Protein AF-0000000080643816 (afdb_homodimer)

Sequence (336 aa):
MENITNTLVTTAIFDEKRTHRYLLTKTWDSEKQTLTIITMYPHYDGILNIDLTTQLIMNKVSEMDAFGSIYFVNLYSNITTPINLKHLEENAYDNHTNIQIMKAVKESDEVILAWGAYAKKPVVEARVNEVLEMLKPHKKKIKKLINPATNEIMHPLNPKARQKWILNMENITNTLVTTAIFDEKRTHRYLLTKTWDSEKQTLTIITMYPHYDGILNIDLTTQLIMNKVSEMDAFGSIYFVNLYSNITTPINLKHLEENAYDNHTNIQIMKAVKESDEVILAWGAYAKKPVVEARVNEVLEMLKPHKKKIKKLINPATNEIMHPLNPKARQKWILN

Secondary structure (DSSP, 8-state):
-EEEEEEEEEEEEE-TTS-BEEEEEEES-TTSEEEEEEES---S-SSS---HHHHHHHHHHHHHSSEEEEEEEES--BTTTTT-GGGGTSS---HHHHHHHHHHHHT-SEEEE---GGGGSHHHHHHHHHHHHHHGGGGGGEEEBB-TTT--B--TTSHHHHH---B-/-EEEEEEEEEEEEE-TTS-BEEEEEEES-TTSEEEEEEES---S-SSS---HHHHHHHHHHHHHSSEEEEEEEES--BTTTTT-GGGGTSS---HHHHHHHHHHHHT-SEEEE---GGGGSHHHHHHHHHHHHHHGGGGGGEEEBB-TTT--B--TTSHHHHH---B-

Organism: Staphylococcus saprophyticus subsp. saprophyticus (strain ATCC 15305 / DSM 20229 / NCIMB 8711 / NCTC 7292 / S-41) (NCBI:txid342451)

Radius of gyration: 21.34 Å; Cα contacts (8 Å, |Δi|>4): 724; chains: 2; bounding box: 42×62×46 Å

pLDDT: mean 96.71, std 3.23, range [83.56, 99.0]

InterPro domains:
  IPR012441 Protein of unknown function DUF1643 [PF07799] (21-157)
  IPR016992 Uncharacterised conserved protein UCP032209 [PIRSF032209] (1-167)

Nearest PDB structures (foldseek):
  4wy8-assembly2_C  TM=3.366E-01  e=2.451E-03  Rhizomucor miehei CAU432
  3rli-assembly1_A  TM=5.050E-01  e=5.494E-01  Bacillus sp. H-257
  4ke7-assembly2_B  TM=4.977E-01  e=6.249E-01  Bacillus sp. H-257
  3rm3-assembly1_A  TM=5.026E-01  e=1.540E+00  Bacillus sp. H-257
  4ke6-assembly1_A  TM=4.740E-01  e=1.116E+00  Bacillus sp. H-257

Solvent-accessible surface area (backbone atoms only — not comparable to full-atom values): 17357 Å² total; per-residue (Å²): 112,37,80,50,74,50,52,39,40,25,38,29,35,22,38,82,82,65,48,31,50,32,36,39,34,42,35,63,34,89,88,42,41,33,34,20,37,36,31,50,56,44,54,66,84,52,69,76,37,60,48,70,54,57,50,51,49,47,32,55,49,54,70,65,65,58,41,17,32,39,36,43,30,42,78,23,18,24,34,59,30,83,82,39,68,67,27,67,79,47,79,21,57,54,73,64,33,57,52,39,41,49,52,42,53,71,71,27,70,34,34,35,43,28,48,19,68,69,48,71,37,77,88,35,35,64,59,50,51,52,51,53,60,69,43,53,91,49,51,89,40,52,30,30,32,38,33,88,90,75,70,39,46,30,29,64,77,37,72,62,43,69,73,51,83,43,74,85,113,39,79,51,75,50,52,38,40,25,38,30,34,22,39,82,82,64,48,31,50,31,37,40,35,41,36,61,35,88,86,43,41,33,34,21,38,36,30,50,55,44,54,66,83,50,69,77,38,62,48,71,54,57,48,50,48,46,32,56,48,54,69,63,65,59,42,16,30,37,37,42,28,41,78,24,15,22,35,59,30,84,82,40,68,68,27,67,79,47,78,20,58,54,73,64,33,57,52,40,42,50,52,41,52,69,70,27,69,35,33,34,42,27,48,19,68,69,47,71,36,78,88,35,34,66,59,52,51,51,51,54,60,71,41,54,91,49,52,88,40,51,31,30,32,37,34,86,90,76,70,39,45,30,29,66,76,36,72,62,42,68,74,50,83,44,74,84

Foldseek 3Di:
DDDDDWDKAWDWDADPVRQFTQKIKIFTDPVAFEEEEEAAEAEDRPGPDHDPLVVLVCVQVVVVVRGGMYIYAYLFGGHCCVVPVCVLVPNRHDPSNLVSSLVSLVRGQAYEYAHADCCPDPSNVVSVVVNVVSCVVVVVRYKAFADPVPRDRHGCVDPVVSVPTDID/DDDDDWDKAWDWDADPVRQFTQKIKIFTDPVAFEEEEEAAEAEDRCGPDHDPLVVLVVVQVVVVVRGGMYIYAYLFGGHCCVVPVCVLVPNRHDPSNLVSSLVSLVRGQAYEYAHADCCPDPSNVVSVVVSVVSCVVVVVRYKAFADPVPRDRHGCPDPVVSVPTDID

Structure (mmCIF, N/CA/C/O backbone):
data_AF-0000000080643816-model_v1
#
loop_
_entity.id
_entity.type
_entity.pdbx_description
1 polymer 'DUF1643 domain-containing protein'
#
loop_
_atom_site.group_PDB
_atom_site.id
_atom_site.type_symbol
_atom_site.label_atom_id
_atom_site.label_alt_id
_atom_site.label_comp_id
_atom_site.label_asym_id
_atom_site.label_entity_id
_atom_site.label_seq_id
_atom_site.pdbx_PDB_ins_code
_atom_site.Cartn_x
_atom_site.Cartn_y
_atom_site.Cartn_z
_atom_site.occupancy
_atom_site.B_iso_or_equiv
_atom_site.auth_seq_id
_atom_site.auth_comp_id
_atom_site.auth_asym_id
_atom_site.auth_atom_id
_atom_site.pdbx_PDB_model_num
ATOM 1 N N . MET A 1 1 ? 16.172 21.344 -6.398 1 91.75 1 MET A N 1
ATOM 2 C CA . MET A 1 1 ? 15.109 20.391 -6.113 1 91.75 1 MET A CA 1
ATOM 3 C C . MET A 1 1 ? 14.891 19.453 -7.297 1 91.75 1 MET A C 1
ATOM 5 O O . MET A 1 1 ? 15.078 19.844 -8.453 1 91.75 1 MET A O 1
ATOM 9 N N . GLU A 1 2 ? 14.68 18.219 -7.004 1 94.81 2 GLU A N 1
ATOM 10 C CA . GLU A 1 2 ? 14.43 17.203 -8.008 1 94.81 2 GLU A CA 1
ATOM 11 C C . GLU A 1 2 ? 12.992 16.672 -7.914 1 94.81 2 GLU A C 1
ATOM 13 O O . GLU A 1 2 ? 12.492 16.422 -6.816 1 94.81 2 GLU A O 1
ATOM 18 N N . ASN A 1 3 ? 12.359 16.609 -9.109 1 96.88 3 ASN A N 1
ATOM 19 C CA . ASN A 1 3 ? 11.016 16.031 -9.211 1 96.88 3 ASN A CA 1
ATOM 20 C C . ASN A 1 3 ? 11.039 14.672 -9.891 1 96.88 3 ASN A C 1
ATOM 22 O O . ASN A 1 3 ? 11.539 14.539 -11.008 1 96.88 3 ASN A O 1
ATOM 26 N N . ILE A 1 4 ? 10.602 13.68 -9.219 1 97.44 4 ILE A N 1
ATOM 27 C CA . ILE A 1 4 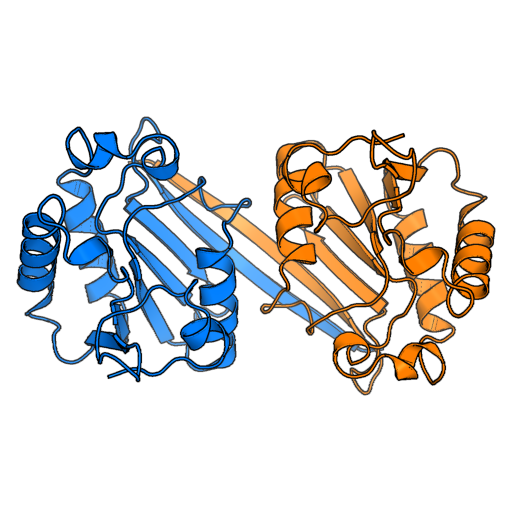? 10.523 12.328 -9.766 1 97.44 4 ILE A CA 1
ATOM 28 C C . ILE A 1 4 ? 9.062 11.891 -9.859 1 97.44 4 ILE A C 1
ATOM 30 O O . ILE A 1 4 ? 8.312 12.008 -8.891 1 97.44 4 ILE A O 1
ATOM 34 N N . THR A 1 5 ? 8.648 11.398 -11.039 1 98.31 5 THR A N 1
ATOM 35 C CA . THR A 1 5 ? 7.258 11.008 -11.266 1 98.31 5 THR A CA 1
ATOM 36 C C . THR A 1 5 ? 7.168 9.578 -11.773 1 98.31 5 THR A C 1
ATOM 38 O O . THR A 1 5 ? 8.031 9.133 -12.539 1 98.31 5 THR A O 1
ATOM 41 N N . ASN A 1 6 ? 6.199 8.875 -11.32 1 98.44 6 ASN A N 1
ATOM 42 C CA . ASN A 1 6 ? 5.859 7.555 -11.836 1 98.44 6 ASN A CA 1
ATOM 43 C C . ASN A 1 6 ? 4.352 7.383 -12 1 98.44 6 ASN A C 1
ATOM 45 O O . ASN A 1 6 ? 3.572 7.973 -11.25 1 98.44 6 ASN A O 1
ATOM 49 N N . THR A 1 7 ? 3.973 6.582 -12.984 1 98.75 7 THR A N 1
ATOM 50 C CA . THR A 1 7 ? 2.57 6.254 -13.227 1 98.75 7 THR A CA 1
ATOM 51 C C . THR A 1 7 ? 2.32 4.762 -13.023 1 98.75 7 THR A C 1
ATOM 53 O O . THR A 1 7 ? 2.992 3.926 -13.625 1 98.75 7 THR A O 1
ATOM 56 N N . LEU A 1 8 ? 1.415 4.461 -12.156 1 98.75 8 LEU A N 1
ATOM 57 C CA . LEU A 1 8 ? 0.985 3.088 -11.914 1 98.75 8 LEU A CA 1
ATOM 58 C C . LEU A 1 8 ? -0.406 2.844 -12.484 1 98.75 8 LEU A C 1
ATOM 60 O O . LEU A 1 8 ? -1.37 3.506 -12.094 1 98.75 8 LEU A O 1
ATOM 64 N N . VAL A 1 9 ? -0.497 1.915 -13.414 1 98.88 9 VAL A N 1
ATOM 65 C CA . VAL A 1 9 ? -1.792 1.522 -13.953 1 98.88 9 VAL A CA 1
ATOM 66 C C . VAL A 1 9 ? -2.252 0.219 -13.305 1 98.88 9 VAL A C 1
ATOM 68 O O . VAL A 1 9 ? -1.519 -0.771 -13.305 1 98.88 9 VAL A O 1
ATOM 71 N N . THR A 1 10 ? -3.428 0.261 -12.727 1 98.75 10 THR A N 1
ATOM 72 C CA . THR A 1 10 ? -4.02 -0.917 -12.109 1 98.75 10 THR A CA 1
ATOM 73 C C . THR A 1 10 ? -5.273 -1.354 -12.867 1 98.75 10 THR A C 1
ATOM 75 O O . THR A 1 10 ? -6.145 -0.535 -13.164 1 98.75 10 THR A O 1
ATOM 78 N N . THR A 1 11 ? -5.355 -2.602 -13.203 1 98.62 11 THR A N 1
ATOM 79 C CA . THR A 1 11 ? -6.543 -3.188 -13.812 1 98.62 11 THR A CA 1
ATOM 80 C C . THR A 1 11 ? -6.965 -4.453 -13.07 1 98.62 11 THR A C 1
ATOM 82 O O . THR A 1 11 ? -6.125 -5.289 -12.734 1 98.62 11 THR A O 1
ATOM 85 N N . ALA A 1 12 ? -8.25 -4.539 -12.844 1 98.5 12 ALA A N 1
ATOM 86 C CA . ALA A 1 12 ? -8.797 -5.75 -12.234 1 98.5 12 ALA A CA 1
ATOM 87 C C . ALA A 1 12 ? -9.883 -6.359 -13.109 1 98.5 12 ALA A C 1
ATOM 89 O O . ALA A 1 12 ? -10.688 -5.637 -13.711 1 98.5 12 ALA A O 1
ATOM 90 N N . ILE A 1 13 ? -9.883 -7.676 -13.172 1 98.62 13 ILE A N 1
ATOM 91 C CA . ILE A 1 13 ? -10.93 -8.422 -13.859 1 98.62 13 ILE A CA 1
ATOM 92 C C . ILE A 1 13 ? -11.836 -9.102 -12.836 1 98.62 13 ILE A C 1
ATOM 94 O O . ILE A 1 13 ? -11.375 -9.93 -12.039 1 98.62 13 ILE A O 1
ATOM 98 N N . PHE A 1 14 ? -13.094 -8.789 -12.93 1 98.31 14 PHE A N 1
ATOM 99 C CA . PHE A 1 14 ? -14.094 -9.328 -12.008 1 98.31 14 PHE A CA 1
ATOM 100 C C . PHE A 1 14 ? -15.156 -10.117 -12.766 1 98.31 14 PHE A C 1
ATOM 102 O O . PHE A 1 14 ? -15.242 -10.031 -13.992 1 98.31 14 PHE A O 1
ATOM 109 N N . ASP A 1 15 ? -15.836 -10.914 -11.953 1 97.81 15 ASP A N 1
ATOM 110 C CA . ASP A 1 15 ? -17.109 -11.359 -12.508 1 97.81 15 ASP A CA 1
ATOM 111 C C . ASP A 1 15 ? -18.125 -10.219 -12.562 1 97.81 15 ASP A C 1
ATOM 113 O O . ASP A 1 15 ? -17.844 -9.109 -12.086 1 97.81 15 ASP A O 1
ATOM 117 N N . GLU A 1 16 ? -19.281 -10.414 -13.141 1 96 16 GLU A N 1
ATOM 118 C CA . GLU A 1 16 ? -20.266 -9.359 -13.359 1 96 16 GLU A CA 1
ATOM 119 C C . GLU A 1 16 ? -20.75 -8.781 -12.039 1 96 16 GLU A C 1
ATOM 121 O O . GLU A 1 16 ? -21.078 -7.598 -11.953 1 96 16 GLU A O 1
ATOM 126 N N . LYS A 1 17 ? -20.828 -9.609 -11.055 1 94.69 17 LYS A N 1
ATOM 127 C CA . LYS A 1 17 ? -21.344 -9.195 -9.758 1 94.69 17 LYS A CA 1
ATOM 128 C C . LYS A 1 17 ? -20.234 -8.656 -8.859 1 94.69 17 LYS A C 1
ATOM 130 O O . LYS A 1 17 ? -20.5 -8.266 -7.723 1 94.69 17 LYS A O 1
ATOM 135 N N . ARG A 1 18 ? -19.047 -8.633 -9.312 1 94.88 18 ARG A N 1
ATOM 136 C CA . ARG A 1 18 ? -17.859 -8.172 -8.586 1 94.88 18 ARG A CA 1
ATOM 137 C C . ARG A 1 18 ? -17.688 -8.938 -7.281 1 94.88 18 ARG A C 1
ATOM 139 O O . ARG A 1 18 ? -17.312 -8.359 -6.262 1 94.88 18 ARG A O 1
ATOM 146 N N . THR A 1 19 ? -17.984 -10.211 -7.367 1 94.44 19 THR A N 1
ATOM 147 C CA . THR A 1 19 ? -17.797 -11.086 -6.219 1 94.44 19 THR A CA 1
ATOM 148 C C . THR A 1 19 ? -16.484 -11.852 -6.34 1 94.44 19 THR A C 1
ATOM 150 O O . THR A 1 19 ? -15.867 -12.211 -5.328 1 94.44 19 THR A O 1
ATOM 153 N N . HIS A 1 20 ? -16.125 -12.133 -7.559 1 97.75 20 HIS A N 1
ATOM 154 C CA . HIS A 1 20 ? -14.859 -12.797 -7.859 1 97.75 20 HIS A CA 1
ATOM 155 C C . HIS A 1 20 ? -13.891 -11.844 -8.547 1 97.75 20 HIS A C 1
ATOM 157 O O . HIS A 1 20 ? -14.219 -11.25 -9.57 1 97.75 20 HIS A O 1
ATOM 163 N N . ARG A 1 21 ? -12.758 -11.664 -7.996 1 98.5 21 ARG A N 1
ATOM 164 C CA . ARG A 1 21 ? -11.664 -11.016 -8.703 1 98.5 21 ARG A CA 1
ATOM 165 C C . ARG A 1 21 ? -10.688 -12.047 -9.266 1 98.5 21 ARG A C 1
ATOM 167 O O . ARG A 1 21 ? -9.969 -12.703 -8.516 1 98.5 21 ARG A O 1
ATOM 174 N N . TYR A 1 22 ? -10.617 -12.078 -10.531 1 98.75 22 TYR A N 1
ATOM 175 C CA . TYR A 1 22 ? -9.867 -13.141 -11.195 1 98.75 22 TYR A CA 1
ATOM 176 C C . TYR A 1 22 ? -8.414 -12.742 -11.383 1 98.75 22 TYR A C 1
ATOM 178 O O . TYR A 1 22 ? -7.523 -13.594 -11.375 1 98.75 22 TYR A O 1
ATOM 186 N N . LEU A 1 23 ? -8.234 -11.477 -11.625 1 98.88 23 LEU A N 1
ATOM 187 C CA . LEU A 1 23 ? -6.906 -10.961 -11.945 1 98.88 23 LEU A CA 1
ATOM 188 C C . LEU A 1 23 ? -6.773 -9.5 -11.531 1 98.88 23 LEU A C 1
ATOM 190 O O . LEU A 1 23 ? -7.668 -8.695 -11.789 1 98.88 23 LEU A O 1
ATOM 194 N N . LEU A 1 24 ? -5.75 -9.164 -10.805 1 98.88 24 LEU A N 1
ATOM 195 C CA . LEU A 1 24 ? -5.312 -7.793 -10.555 1 98.88 24 LEU A CA 1
ATOM 196 C C . LEU A 1 24 ? -3.959 -7.527 -11.203 1 98.88 24 LEU A C 1
ATOM 198 O O . LEU A 1 24 ? -2.996 -8.266 -10.969 1 98.88 24 LEU A O 1
ATOM 202 N N . THR A 1 25 ? -3.896 -6.535 -12.047 1 98.94 25 THR A N 1
ATOM 203 C CA . THR A 1 25 ? -2.664 -6.172 -12.734 1 98.94 25 THR A CA 1
ATOM 204 C C . THR A 1 25 ? -2.182 -4.793 -12.297 1 98.94 25 THR A C 1
ATOM 206 O O . THR A 1 25 ? -2.961 -3.836 -12.273 1 98.94 25 THR A O 1
ATOM 209 N N . LYS A 1 26 ? -0.967 -4.711 -11.945 1 98.81 26 LYS A N 1
ATOM 210 C CA . LYS A 1 26 ? -0.323 -3.436 -11.648 1 98.81 26 LYS A CA 1
ATOM 211 C C . LYS A 1 26 ? 0.931 -3.24 -12.492 1 98.81 26 LYS A C 1
ATOM 213 O O . LYS A 1 26 ? 1.864 -4.043 -12.422 1 98.81 26 LYS A O 1
ATOM 218 N N . THR A 1 27 ? 0.948 -2.189 -13.266 1 98.94 27 THR A N 1
ATOM 219 C CA . THR A 1 27 ? 2.041 -1.911 -14.188 1 98.94 27 THR A CA 1
ATOM 220 C C . THR A 1 27 ? 2.619 -0.521 -13.945 1 98.94 27 THR A C 1
ATOM 222 O O . THR A 1 27 ? 1.884 0.469 -13.93 1 98.94 27 THR A O 1
ATOM 225 N N . TRP A 1 28 ? 3.951 -0.433 -13.766 1 98.81 28 TRP A N 1
ATOM 226 C CA . TRP A 1 28 ? 4.59 0.864 -13.57 1 98.81 28 TRP A CA 1
ATOM 227 C C . TRP A 1 28 ? 5.684 1.093 -14.609 1 98.81 28 TRP A C 1
ATOM 229 O O . TRP A 1 28 ? 6.191 2.207 -14.75 1 98.81 28 TRP A O 1
ATOM 239 N N . ASP A 1 29 ? 6.039 0.088 -15.406 1 98.75 29 ASP A N 1
ATOM 240 C CA . ASP A 1 29 ? 6.98 0.158 -16.516 1 98.75 29 ASP A CA 1
ATOM 241 C C . ASP A 1 29 ? 6.727 -0.962 -17.516 1 98.75 29 ASP A C 1
ATOM 243 O O . ASP A 1 29 ? 7.199 -2.086 -17.344 1 98.75 29 ASP A O 1
ATOM 247 N N . SER A 1 30 ? 6.039 -0.716 -18.594 1 98.31 30 SER A N 1
ATOM 248 C CA . SER A 1 30 ? 5.574 -1.725 -19.547 1 98.31 30 SER A CA 1
ATOM 249 C C . SER A 1 30 ? 6.727 -2.287 -20.359 1 98.31 30 SER A C 1
ATOM 251 O O . SER A 1 30 ? 6.57 -3.289 -21.062 1 98.31 30 SER A O 1
ATOM 253 N N . GLU A 1 31 ? 7.855 -1.689 -20.266 1 98.5 31 GLU A N 1
ATOM 254 C CA . GLU A 1 31 ? 9.008 -2.15 -21.031 1 98.5 31 GLU A CA 1
ATOM 255 C C . GLU A 1 31 ? 9.789 -3.217 -20.281 1 98.5 31 GLU A C 1
ATOM 257 O O . GLU A 1 31 ? 10.711 -3.828 -20.828 1 98.5 31 GLU A O 1
ATOM 262 N N . LYS A 1 32 ? 9.523 -3.42 -19.031 1 98.75 32 LYS A N 1
ATOM 263 C CA . LYS A 1 32 ? 10.219 -4.395 -18.203 1 98.75 32 LYS A CA 1
ATOM 264 C C . LYS A 1 32 ? 9.438 -5.707 -18.125 1 98.75 32 LYS A C 1
ATOM 266 O O . LYS A 1 32 ? 8.336 -5.816 -18.656 1 98.75 32 LYS A O 1
ATOM 271 N N . GLN A 1 33 ? 9.992 -6.684 -17.453 1 98.88 33 GLN A N 1
ATOM 272 C CA . GLN A 1 33 ? 9.43 -8.023 -17.359 1 98.88 33 GLN A CA 1
ATOM 273 C C . GLN A 1 33 ? 8.148 -8.031 -16.531 1 98.88 33 GLN A C 1
ATOM 275 O O . GLN A 1 33 ? 7.887 -7.086 -15.781 1 98.88 33 GLN A O 1
ATOM 280 N N . THR A 1 34 ? 7.363 -9.078 -16.688 1 98.88 34 THR A N 1
ATOM 281 C CA . THR A 1 34 ? 6.125 -9.281 -15.938 1 98.88 34 THR A CA 1
ATOM 282 C C . THR A 1 34 ? 6.25 -10.477 -15 1 98.88 34 THR A C 1
ATOM 284 O O . THR A 1 34 ? 6.789 -11.516 -15.383 1 98.88 34 THR A O 1
ATOM 287 N N . LEU A 1 35 ? 5.789 -10.289 -13.797 1 98.88 35 LEU A N 1
ATOM 288 C CA . LEU A 1 35 ? 5.773 -11.336 -12.781 1 98.88 35 LEU A CA 1
ATOM 289 C C . LEU A 1 35 ? 4.344 -11.703 -12.391 1 98.88 35 LEU A C 1
ATOM 291 O O . LEU A 1 35 ? 3.502 -10.82 -12.211 1 98.88 35 LEU A O 1
ATOM 295 N N . THR A 1 36 ? 4.043 -13.008 -12.391 1 98.94 36 THR A N 1
ATOM 296 C CA . THR A 1 36 ? 2.809 -13.469 -11.758 1 98.94 36 THR A CA 1
ATOM 297 C C . THR A 1 36 ? 3.074 -13.961 -10.344 1 98.94 36 THR A C 1
ATOM 299 O O . THR A 1 36 ? 4.027 -14.703 -10.102 1 98.94 36 THR A O 1
ATOM 302 N N . ILE A 1 37 ? 2.287 -13.555 -9.43 1 99 37 ILE A N 1
ATOM 303 C CA . ILE A 1 37 ? 2.379 -14.078 -8.078 1 99 37 ILE A CA 1
ATOM 304 C C . ILE A 1 37 ? 1.045 -14.703 -7.672 1 99 37 ILE A C 1
ATOM 306 O O . ILE A 1 37 ? -0.018 -14.133 -7.93 1 99 37 ILE A O 1
ATOM 310 N N . ILE A 1 38 ? 1.092 -15.867 -7.105 1 98.94 38 ILE A N 1
ATOM 311 C CA . ILE A 1 38 ? -0.105 -16.625 -6.738 1 98.94 38 ILE A CA 1
ATOM 312 C C . ILE A 1 38 ? -0.208 -16.719 -5.219 1 98.94 38 ILE A C 1
ATOM 314 O O . ILE A 1 38 ? 0.647 -17.312 -4.57 1 98.94 38 ILE A O 1
ATOM 318 N N . THR A 1 39 ? -1.23 -16.109 -4.652 1 98.75 39 THR A N 1
ATOM 319 C CA . THR A 1 39 ? -1.535 -16.219 -3.229 1 98.75 39 THR A CA 1
ATOM 320 C C . THR A 1 39 ? -2.896 -16.875 -3.014 1 98.75 39 THR A C 1
ATOM 322 O O . THR A 1 39 ? -3.436 -17.5 -3.922 1 98.75 39 THR A O 1
ATOM 325 N N . MET A 1 40 ? -3.494 -16.812 -1.819 1 97.88 40 MET A N 1
ATOM 326 C CA . MET A 1 40 ? -4.609 -17.656 -1.421 1 97.88 40 MET A CA 1
ATOM 327 C C . MET A 1 40 ? -5.938 -17.078 -1.902 1 97.88 40 MET A C 1
ATOM 329 O O . MET A 1 40 ? -6.68 -17.734 -2.629 1 97.88 40 MET A O 1
ATOM 333 N N . TYR A 1 41 ? -6.324 -15.969 -1.508 1 96.94 41 TYR A N 1
ATOM 334 C CA . TYR A 1 41 ? -7.566 -15.305 -1.882 1 96.94 41 TYR A CA 1
ATOM 335 C C . TYR A 1 41 ? -7.395 -13.789 -1.867 1 96.94 41 TYR A C 1
ATOM 337 O O . TYR A 1 41 ? -6.527 -13.258 -1.165 1 96.94 41 TYR A O 1
ATOM 345 N N . PRO A 1 42 ? -8.133 -13.094 -2.695 1 96.94 42 PRO A N 1
ATOM 346 C CA . PRO A 1 42 ? -8.023 -11.633 -2.762 1 96.94 42 PRO A CA 1
ATOM 347 C C . PRO A 1 42 ? -8.727 -10.93 -1.598 1 96.94 42 PRO A C 1
ATOM 349 O O . PRO A 1 42 ? -9.562 -11.539 -0.923 1 96.94 42 PRO A O 1
ATOM 352 N N . HIS A 1 43 ? -8.203 -9.758 -1.354 1 92.56 43 HIS A N 1
ATOM 353 C CA . HIS A 1 43 ? -8.828 -8.82 -0.426 1 92.56 43 HIS A CA 1
ATOM 354 C C . HIS A 1 43 ? -8.992 -7.441 -1.061 1 92.56 43 HIS A C 1
ATOM 356 O O . HIS A 1 43 ? -8.117 -6.988 -1.805 1 92.56 43 HIS A O 1
ATOM 362 N N . TYR A 1 44 ? -10.086 -6.742 -0.855 1 90.25 44 TYR A N 1
ATOM 363 C CA . TYR A 1 44 ? -10.43 -5.469 -1.478 1 90.25 44 TYR A CA 1
ATOM 364 C C . TYR A 1 44 ? -10.539 -5.613 -2.99 1 90.25 44 TYR A C 1
ATOM 366 O O . TYR A 1 44 ? -10.344 -6.699 -3.533 1 90.25 44 TYR A O 1
ATOM 374 N N . ASP A 1 45 ? -10.984 -4.648 -3.625 1 92.38 45 ASP A N 1
ATOM 375 C CA . ASP A 1 45 ? -11.031 -4.66 -5.082 1 92.38 45 ASP A CA 1
ATOM 376 C C . ASP A 1 45 ? -9.641 -4.504 -5.68 1 92.38 45 ASP A C 1
ATOM 378 O O . ASP A 1 45 ? -9.398 -4.895 -6.828 1 92.38 45 ASP A O 1
ATOM 382 N N . GLY A 1 46 ? -8.742 -3.906 -4.871 1 95.12 46 GLY A N 1
ATOM 383 C CA . GLY A 1 46 ? -7.344 -3.861 -5.277 1 95.12 46 GLY A CA 1
ATOM 384 C C . GLY A 1 46 ? -7.035 -2.725 -6.234 1 95.12 46 GLY A C 1
ATOM 385 O O . GLY A 1 46 ? -5.895 -2.57 -6.676 1 95.12 46 GLY A O 1
ATOM 386 N N . ILE A 1 47 ? -7.996 -1.919 -6.508 1 95.38 47 ILE A N 1
ATOM 387 C CA . ILE A 1 47 ? -7.828 -0.87 -7.508 1 95.38 47 ILE A CA 1
ATOM 388 C C . ILE A 1 47 ? -7.137 0.337 -6.875 1 95.38 47 ILE A C 1
ATOM 390 O O . ILE A 1 47 ? -6.004 0.67 -7.23 1 95.38 47 ILE A O 1
ATOM 394 N N . LEU A 1 48 ? -7.746 0.918 -5.848 1 95.12 48 LEU A N 1
ATOM 395 C CA . LEU A 1 48 ? -7.145 1.99 -5.062 1 95.12 48 LEU A CA 1
ATOM 396 C C . LEU A 1 48 ? -6.828 1.516 -3.648 1 95.12 48 LEU A C 1
ATOM 398 O O . LEU A 1 48 ? -5.758 1.819 -3.113 1 95.12 48 LEU A O 1
ATOM 402 N N . ASN A 1 49 ? -7.734 0.721 -3.154 1 94.88 49 ASN A N 1
ATOM 403 C CA . ASN A 1 49 ? -7.566 0.123 -1.835 1 94.88 49 ASN A CA 1
ATOM 404 C C . ASN A 1 49 ? -6.852 -1.223 -1.917 1 94.88 49 ASN A C 1
ATOM 406 O O . ASN A 1 49 ? -7.352 -2.16 -2.539 1 94.88 49 ASN A O 1
ATOM 410 N N . ILE A 1 50 ? -5.73 -1.202 -1.247 1 95.69 50 ILE A N 1
ATOM 411 C CA . ILE A 1 50 ? -5 -2.465 -1.266 1 95.69 50 ILE A CA 1
ATOM 412 C C . ILE A 1 50 ? -4.688 -2.902 0.164 1 95.69 50 ILE A C 1
ATOM 414 O O . ILE A 1 50 ? -4.691 -2.082 1.085 1 95.69 50 ILE A O 1
ATOM 418 N N . ASP A 1 51 ? -4.48 -4.211 0.287 1 95.44 51 ASP A N 1
ATOM 419 C CA . ASP A 1 51 ? -4.117 -4.742 1.597 1 95.44 51 ASP A CA 1
ATOM 420 C C . ASP A 1 51 ? -2.6 -4.797 1.764 1 95.44 51 ASP A C 1
ATOM 422 O O . ASP A 1 51 ? -1.856 -4.441 0.848 1 95.44 51 ASP A O 1
ATOM 426 N N . LEU A 1 52 ? -2.172 -5.172 2.965 1 96.38 52 LEU A N 1
ATOM 427 C CA . LEU A 1 52 ? -0.75 -5.191 3.293 1 96.38 52 LEU A CA 1
ATOM 428 C C . LEU A 1 52 ? -0.003 -6.195 2.42 1 96.38 52 LEU A C 1
ATOM 430 O O . LEU A 1 52 ? 1.144 -5.953 2.035 1 96.38 52 LEU A O 1
ATOM 434 N N . THR A 1 53 ? -0.604 -7.324 2.074 1 97.44 53 THR A N 1
ATOM 435 C CA . THR A 1 53 ? 0.032 -8.32 1.222 1 97.44 53 THR A CA 1
ATOM 436 C C . THR A 1 53 ? 0.409 -7.719 -0.129 1 97.44 53 THR A C 1
ATOM 438 O O . THR A 1 53 ? 1.562 -7.812 -0.556 1 97.44 53 THR A O 1
ATOM 441 N N . THR A 1 54 ? -0.57 -7.062 -0.739 1 97.94 54 THR A N 1
ATOM 442 C CA . THR A 1 54 ? -0.341 -6.449 -2.041 1 97.94 54 THR A CA 1
ATOM 443 C C . THR A 1 54 ? 0.746 -5.383 -1.952 1 97.94 54 THR A C 1
ATOM 445 O O . THR A 1 54 ? 1.634 -5.32 -2.807 1 97.94 54 THR A O 1
ATOM 448 N N . GLN A 1 55 ? 0.69 -4.605 -0.952 1 97.25 55 GLN A N 1
ATOM 449 C CA . GLN A 1 55 ? 1.676 -3.547 -0.771 1 97.25 55 GLN A CA 1
ATOM 450 C C . GLN A 1 55 ? 3.082 -4.121 -0.631 1 97.25 55 GLN A C 1
ATOM 452 O O . GLN A 1 55 ? 4.023 -3.633 -1.26 1 97.25 55 GLN A O 1
ATOM 457 N N . LEU A 1 56 ? 3.238 -5.109 0.196 1 98.06 56 LEU A N 1
ATOM 458 C CA . LEU A 1 56 ? 4.547 -5.711 0.434 1 98.06 56 LEU A CA 1
ATOM 459 C C . LEU A 1 56 ? 5.09 -6.355 -0.837 1 98.06 56 LEU A C 1
ATOM 461 O O . LEU A 1 56 ? 6.285 -6.27 -1.118 1 98.06 56 LEU A O 1
ATOM 465 N N . ILE A 1 57 ? 4.223 -6.949 -1.574 1 98.62 57 ILE A N 1
ATOM 466 C CA . ILE A 1 57 ? 4.637 -7.559 -2.834 1 98.62 57 ILE A CA 1
ATOM 467 C C . ILE A 1 57 ? 5.105 -6.473 -3.801 1 98.62 57 ILE A C 1
ATOM 469 O O . ILE A 1 57 ? 6.16 -6.605 -4.426 1 98.62 57 ILE A O 1
ATOM 473 N N . MET A 1 58 ? 4.352 -5.41 -3.922 1 98.25 58 MET A N 1
ATOM 474 C CA . MET A 1 58 ? 4.738 -4.293 -4.781 1 98.25 58 MET A CA 1
ATOM 475 C C . MET A 1 58 ? 6.109 -3.752 -4.383 1 98.25 58 MET A C 1
ATOM 477 O O . MET A 1 58 ? 6.953 -3.494 -5.242 1 98.25 58 MET A O 1
ATOM 481 N N . ASN A 1 59 ? 6.293 -3.561 -3.082 1 97.88 59 ASN A N 1
ATOM 482 C CA . ASN A 1 59 ? 7.574 -3.055 -2.6 1 97.88 59 ASN A CA 1
ATOM 483 C C . ASN A 1 59 ? 8.727 -3.98 -2.988 1 97.88 59 ASN A C 1
ATOM 485 O O . ASN A 1 59 ? 9.719 -3.535 -3.566 1 97.88 59 ASN A O 1
ATOM 489 N N . LYS A 1 60 ? 8.562 -5.258 -2.756 1 98.06 60 LYS A N 1
ATOM 490 C CA . LYS A 1 60 ? 9.648 -6.211 -2.975 1 98.06 60 LYS A CA 1
ATOM 491 C C . LYS A 1 60 ? 9.945 -6.375 -4.461 1 98.06 60 LYS A C 1
ATOM 493 O O . LYS A 1 60 ? 11.109 -6.363 -4.871 1 98.06 60 LYS A O 1
ATOM 498 N N . VAL A 1 61 ? 8.938 -6.488 -5.262 1 98.31 61 VAL A N 1
ATOM 499 C CA . VAL A 1 61 ? 9.117 -6.75 -6.688 1 98.31 61 VAL A CA 1
ATOM 500 C C . VAL A 1 61 ? 9.703 -5.512 -7.367 1 98.31 61 VAL A C 1
ATOM 502 O O . VAL A 1 61 ? 10.578 -5.629 -8.227 1 98.31 61 VAL A O 1
ATOM 505 N N . SER A 1 62 ? 9.227 -4.32 -6.984 1 97.25 62 SER A N 1
ATOM 506 C CA . SER A 1 62 ? 9.766 -3.107 -7.582 1 97.25 62 SER A CA 1
ATOM 507 C C . SER A 1 62 ? 11.242 -2.936 -7.242 1 97.25 62 SER A C 1
ATOM 509 O O . SER A 1 62 ? 12.016 -2.402 -8.047 1 97.25 62 SER A O 1
ATOM 511 N N . GLU A 1 63 ? 11.648 -3.389 -6.137 1 96.38 63 GLU A N 1
ATOM 512 C CA . GLU A 1 63 ? 13.039 -3.301 -5.711 1 96.38 63 GLU A CA 1
ATOM 513 C C . GLU A 1 63 ? 13.93 -4.203 -6.559 1 96.38 63 GLU A C 1
ATOM 515 O O . GLU A 1 63 ? 15.133 -3.939 -6.699 1 96.38 63 GLU A O 1
ATOM 520 N N . MET A 1 64 ? 13.336 -5.266 -7.055 1 96.31 64 MET A N 1
ATOM 521 C CA . MET A 1 64 ? 14.109 -6.184 -7.879 1 96.31 64 MET A CA 1
ATOM 522 C C . MET A 1 64 ? 14.539 -5.516 -9.18 1 96.31 64 MET A C 1
ATOM 524 O O . MET A 1 64 ? 15.484 -5.961 -9.836 1 96.31 64 MET A O 1
ATOM 528 N N . ASP A 1 65 ? 13.898 -4.477 -9.68 1 95.94 65 ASP A N 1
ATOM 529 C CA . ASP A 1 65 ? 14.188 -3.59 -10.805 1 95.94 65 ASP A CA 1
ATOM 530 C C . ASP A 1 65 ? 14.086 -4.336 -12.133 1 95.94 65 ASP A C 1
ATOM 532 O O . ASP A 1 65 ? 14.188 -3.73 -13.203 1 95.94 65 ASP A O 1
ATOM 536 N N . ALA A 1 66 ? 13.867 -5.617 -12.148 1 98.12 66 ALA A N 1
ATOM 537 C CA . ALA A 1 66 ? 13.742 -6.395 -13.375 1 98.12 66 ALA A CA 1
ATOM 538 C C . ALA A 1 66 ? 12.312 -6.34 -13.914 1 98.12 66 ALA A C 1
ATOM 540 O O . ALA A 1 66 ? 12.086 -6.488 -15.117 1 98.12 66 ALA A O 1
ATOM 541 N N . PHE A 1 67 ? 11.438 -6.066 -13.078 1 98.75 67 PHE A N 1
ATOM 542 C CA . PHE A 1 67 ? 10.031 -6.172 -13.438 1 98.75 67 PHE A CA 1
ATOM 543 C C . PHE A 1 67 ? 9.383 -4.793 -13.508 1 98.75 67 PHE A C 1
ATOM 545 O O . PHE A 1 67 ? 9.828 -3.859 -12.828 1 98.75 67 PHE A O 1
ATOM 552 N N . GLY A 1 68 ? 8.336 -4.723 -14.297 1 98.81 68 GLY A N 1
ATOM 553 C CA . GLY A 1 68 ? 7.559 -3.502 -14.414 1 98.81 68 GLY A CA 1
ATOM 554 C C . GLY A 1 68 ? 6.066 -3.727 -14.258 1 98.81 68 GLY A C 1
ATOM 555 O O . GLY A 1 68 ? 5.277 -2.781 -14.336 1 98.81 68 GLY A O 1
ATOM 556 N N . SER A 1 69 ? 5.699 -5.035 -14.047 1 98.88 69 SER A N 1
ATOM 557 C CA . SER A 1 69 ? 4.297 -5.414 -13.906 1 98.88 69 SER A CA 1
ATOM 558 C C . SER A 1 69 ? 4.145 -6.648 -13.023 1 98.88 69 SER A C 1
ATOM 560 O O . SER A 1 69 ? 5.012 -7.527 -13.023 1 98.88 69 SER A O 1
ATOM 562 N N . ILE A 1 70 ? 3.078 -6.633 -12.32 1 98.94 70 ILE A N 1
ATOM 563 C CA . ILE A 1 70 ? 2.715 -7.809 -11.539 1 98.94 70 ILE A CA 1
ATOM 564 C C . ILE A 1 70 ? 1.289 -8.234 -11.883 1 98.94 70 ILE A C 1
ATOM 566 O O . ILE A 1 70 ? 0.376 -7.406 -11.914 1 98.94 70 ILE A O 1
ATOM 570 N N . TYR A 1 71 ? 1.141 -9.492 -12.195 1 98.94 71 TYR A N 1
ATOM 571 C CA . TYR A 1 71 ? -0.161 -10.148 -12.18 1 98.94 71 TYR A CA 1
ATOM 572 C C . TYR A 1 71 ? -0.416 -10.82 -10.836 1 98.94 71 TYR A C 1
ATOM 574 O O . TYR A 1 71 ? 0.263 -11.789 -10.484 1 98.94 71 TYR A O 1
ATOM 582 N N . PHE A 1 72 ? -1.39 -10.312 -10.109 1 98.94 72 PHE A N 1
ATOM 583 C CA . PHE A 1 72 ? -1.845 -10.961 -8.883 1 98.94 72 PHE A CA 1
ATOM 584 C C . PHE A 1 72 ? -2.982 -11.93 -9.172 1 98.94 72 PHE A C 1
ATOM 586 O O . PHE A 1 72 ? -4.047 -11.523 -9.641 1 98.94 72 PHE A O 1
ATOM 593 N N . VAL A 1 73 ? -2.75 -13.156 -8.93 1 98.94 73 VAL A N 1
ATOM 594 C CA . VAL A 1 73 ? -3.807 -14.156 -8.992 1 98.94 73 VAL A CA 1
ATOM 595 C C . VAL A 1 73 ? -3.85 -14.953 -7.691 1 98.94 73 VAL A C 1
ATOM 597 O O . VAL A 1 73 ? -2.914 -14.898 -6.891 1 98.94 73 VAL A O 1
ATOM 600 N N . ASN A 1 74 ? -5.012 -15.641 -7.551 1 98.69 74 ASN A N 1
ATOM 601 C CA . ASN A 1 74 ? -5.234 -16.344 -6.289 1 98.69 74 ASN A CA 1
ATOM 602 C C . ASN A 1 74 ? -5.781 -17.75 -6.516 1 98.69 74 ASN A C 1
ATOM 604 O O . ASN A 1 74 ? -6.461 -18 -7.512 1 98.69 74 ASN A O 1
ATOM 608 N N . LEU A 1 75 ? -5.5 -18.594 -5.535 1 98.56 75 LEU A N 1
ATOM 609 C CA . LEU A 1 75 ? -6.102 -19.922 -5.578 1 98.56 75 LEU A CA 1
ATOM 610 C C . LEU A 1 75 ? -7.625 -19.844 -5.613 1 98.56 75 LEU A C 1
ATOM 612 O O . LEU A 1 75 ? -8.281 -20.625 -6.297 1 98.56 75 LEU A O 1
ATOM 616 N N . TYR A 1 76 ? -8.094 -18.953 -4.816 1 98.25 76 TYR A N 1
ATOM 617 C CA . TYR A 1 76 ? -9.523 -18.656 -4.742 1 98.25 76 TYR A CA 1
ATOM 618 C C . TYR A 1 76 ? -9.812 -17.234 -5.176 1 98.25 76 TYR A C 1
ATOM 620 O O . TYR A 1 76 ? -9.039 -16.312 -4.879 1 98.25 76 TYR A O 1
ATOM 628 N N . SER A 1 77 ? -10.977 -17.016 -5.844 1 98.12 77 SER A N 1
ATOM 629 C CA . SER A 1 77 ? -11.203 -15.711 -6.457 1 98.12 77 SER A CA 1
ATOM 630 C C . SER A 1 77 ? -12.25 -14.914 -5.688 1 98.12 77 SER A C 1
ATOM 632 O O . SER A 1 77 ? -12.469 -13.734 -5.969 1 98.12 77 SER A O 1
ATOM 634 N N . ASN A 1 78 ? -12.922 -15.531 -4.707 1 97.44 78 ASN A N 1
ATOM 635 C CA . ASN A 1 78 ? -13.961 -14.836 -3.951 1 97.44 78 ASN A CA 1
ATOM 636 C C . ASN A 1 78 ? -13.367 -13.758 -3.047 1 97.44 78 ASN A C 1
ATOM 638 O O . ASN A 1 78 ? -12.641 -14.07 -2.102 1 97.44 78 ASN A O 1
ATOM 642 N N . ILE A 1 79 ? -13.773 -12.508 -3.232 1 94.81 79 ILE A N 1
ATOM 643 C CA . ILE A 1 79 ? -13.078 -11.398 -2.592 1 94.81 79 ILE A CA 1
ATOM 644 C C . ILE A 1 79 ? -13.602 -11.219 -1.166 1 94.81 79 ILE A C 1
ATOM 646 O O . ILE A 1 79 ? -13.023 -10.461 -0.38 1 94.81 79 ILE A O 1
ATOM 650 N N . THR A 1 80 ? -14.719 -11.93 -0.791 1 92.06 80 THR A N 1
ATOM 651 C CA . THR A 1 80 ? -15.266 -11.805 0.555 1 92.06 80 THR A CA 1
ATOM 652 C C . THR A 1 80 ? -14.75 -12.922 1.455 1 92.06 80 THR A C 1
ATOM 654 O O . THR A 1 80 ? -15.117 -13 2.631 1 92.06 80 THR A O 1
ATOM 657 N N . THR A 1 81 ? -13.891 -13.719 0.933 1 92 81 THR A N 1
ATOM 658 C CA . THR A 1 81 ? -13.367 -14.859 1.681 1 92 81 THR A CA 1
ATOM 659 C C . THR A 1 81 ? -12.719 -14.398 2.982 1 92 81 THR A C 1
ATOM 661 O O . THR A 1 81 ? -12.891 -15.039 4.023 1 92 81 THR A O 1
ATOM 664 N N . PRO A 1 82 ? -12.031 -13.234 3.025 1 86.69 82 PRO A N 1
ATOM 665 C CA . PRO A 1 82 ? -11.391 -12.805 4.27 1 86.69 82 PRO A CA 1
ATOM 666 C C . PRO A 1 82 ? -12.398 -12.477 5.367 1 86.69 82 PRO A C 1
ATOM 668 O O . PRO A 1 82 ? -12.055 -12.492 6.555 1 86.69 82 PRO A O 1
ATOM 671 N N . ILE A 1 83 ? -13.539 -12.188 4.938 1 86.12 83 ILE A N 1
ATOM 672 C CA . ILE A 1 83 ? -14.594 -11.859 5.887 1 86.12 83 ILE A CA 1
ATOM 673 C C . ILE A 1 83 ? -15.148 -13.141 6.504 1 86.12 83 ILE A C 1
ATOM 675 O O . ILE A 1 83 ? -15.5 -13.164 7.688 1 86.12 83 ILE A O 1
ATOM 679 N N . ASN A 1 84 ? -15.211 -14.219 5.684 1 87.25 84 ASN A N 1
ATOM 680 C CA . ASN A 1 84 ? -15.773 -15.508 6.07 1 87.25 84 ASN A CA 1
ATOM 681 C C . ASN A 1 84 ? -15.055 -16.656 5.383 1 87.25 84 ASN A C 1
ATOM 683 O O . ASN A 1 84 ? -15.336 -16.969 4.223 1 87.25 84 ASN A O 1
ATOM 687 N N . LEU A 1 85 ? -14.352 -17.406 6.148 1 85.06 85 LEU A N 1
ATOM 688 C CA . LEU A 1 85 ? -13.508 -18.438 5.566 1 85.06 85 LEU A CA 1
ATOM 689 C C . LEU A 1 85 ? -14.352 -19.609 5.055 1 85.06 85 LEU A C 1
ATOM 691 O O . LEU A 1 85 ? -13.867 -20.438 4.285 1 85.06 85 LEU A O 1
ATOM 695 N N . LYS A 1 86 ? -15.641 -19.641 5.391 1 83.62 86 LYS A N 1
ATOM 696 C CA . LYS A 1 86 ? -16.516 -20.688 4.859 1 83.62 86 LYS A CA 1
ATOM 697 C C .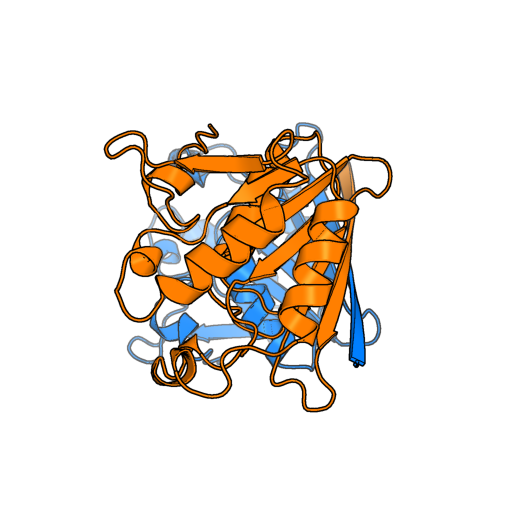 LYS A 1 86 ? -16.578 -20.625 3.336 1 83.62 86 LYS A C 1
ATOM 699 O O . LYS A 1 86 ? -16.891 -21.625 2.686 1 83.62 86 LYS A O 1
ATOM 704 N N . HIS A 1 87 ? -16.172 -19.5 2.861 1 83.75 87 HIS A N 1
ATOM 705 C CA . HIS A 1 87 ? -16.234 -19.328 1.416 1 83.75 87 HIS A CA 1
ATOM 706 C C . HIS A 1 87 ? -15.195 -20.203 0.711 1 83.75 87 HIS A C 1
ATOM 708 O O . HIS A 1 87 ? -15.266 -20.391 -0.505 1 83.75 87 HIS A O 1
ATOM 714 N N . LEU A 1 88 ? -14.359 -20.734 1.476 1 87.12 88 LEU A N 1
ATOM 715 C CA . LEU A 1 88 ? -13.398 -21.656 0.894 1 87.12 88 LEU A CA 1
ATOM 716 C C . LEU A 1 88 ? -14.086 -22.922 0.419 1 87.12 88 LEU A C 1
ATOM 718 O O . LEU A 1 88 ? -13.602 -23.594 -0.493 1 87.12 88 LEU A O 1
ATOM 722 N N . GLU A 1 89 ? -15.266 -23.125 0.931 1 83.56 89 GLU A N 1
ATOM 723 C CA . GLU A 1 89 ? -15.984 -24.359 0.609 1 83.56 89 GLU A CA 1
ATOM 724 C C . GLU A 1 89 ? -17.141 -24.078 -0.344 1 83.56 89 GLU A C 1
ATOM 726 O O . GLU A 1 89 ? -17.656 -25 -0.99 1 83.56 89 GLU A O 1
ATOM 731 N N . GLU A 1 90 ? -17.469 -22.922 -0.352 1 86.25 90 GLU A N 1
ATOM 732 C CA . GLU A 1 90 ? -18.641 -22.531 -1.144 1 86.25 90 GLU A CA 1
ATOM 733 C C . GLU A 1 90 ? -18.328 -21.297 -2.002 1 86.25 90 GLU A C 1
ATOM 735 O O . GLU A 1 90 ? -17.953 -20.25 -1.48 1 86.25 90 GLU A O 1
ATOM 740 N N . ASN A 1 91 ? -18.438 -21.5 -3.346 1 90.62 91 ASN A N 1
ATOM 741 C CA . ASN A 1 91 ? -18.297 -20.391 -4.281 1 90.62 91 ASN A CA 1
ATOM 742 C C . ASN A 1 91 ? -16.906 -19.75 -4.188 1 90.62 91 ASN A C 1
ATOM 744 O O . ASN A 1 91 ? -16.781 -18.516 -4.238 1 90.62 91 ASN A O 1
ATOM 748 N N . ALA A 1 92 ? -15.961 -20.578 -3.924 1 95.88 92 ALA A N 1
ATOM 749 C CA . ALA A 1 92 ? -14.617 -20.078 -3.654 1 95.88 92 ALA A CA 1
ATOM 750 C C . ALA A 1 92 ? -13.922 -19.641 -4.941 1 95.88 92 ALA A C 1
ATOM 752 O O . ALA A 1 92 ? -13.125 -18.703 -4.938 1 95.88 92 ALA A O 1
ATOM 753 N N . TYR A 1 93 ? -14.211 -20.375 -5.953 1 97.69 93 TYR A N 1
ATOM 754 C CA . TYR A 1 93 ? -13.664 -20.109 -7.277 1 97.69 93 TYR A CA 1
ATOM 755 C C . TYR A 1 93 ? -14.539 -20.719 -8.367 1 97.69 93 TYR A C 1
ATOM 757 O O . TYR A 1 93 ? -15.484 -21.438 -8.07 1 97.69 93 TYR A O 1
ATOM 765 N N . ASP A 1 94 ? -14.328 -20.359 -9.594 1 97.12 94 ASP A N 1
ATOM 766 C CA . ASP A 1 94 ? -15.023 -20.922 -10.742 1 97.12 94 ASP A CA 1
ATOM 767 C C . ASP A 1 94 ? -14.078 -21.109 -11.922 1 97.12 94 ASP A C 1
ATOM 769 O O . ASP A 1 94 ? -12.867 -20.969 -11.781 1 97.12 94 ASP A O 1
ATOM 773 N N . ASN A 1 95 ? -14.648 -21.5 -13.023 1 97.31 95 ASN A N 1
ATOM 774 C CA . ASN A 1 95 ? -13.82 -21.812 -14.188 1 97.31 95 ASN A CA 1
ATOM 775 C C . ASN A 1 95 ? -13.016 -20.594 -14.648 1 97.31 95 ASN A C 1
ATOM 777 O O . ASN A 1 95 ? -11.883 -20.734 -15.102 1 97.31 95 ASN A O 1
ATOM 781 N N . HIS A 1 96 ? -13.547 -19.453 -14.547 1 98.44 96 HIS A N 1
ATOM 782 C CA . HIS A 1 96 ? -12.859 -18.234 -14.961 1 98.44 96 HIS A CA 1
ATOM 783 C C . HIS A 1 96 ? -11.625 -17.984 -14.102 1 98.44 96 HIS A C 1
ATOM 785 O O . HIS A 1 96 ? -10.633 -17.422 -14.57 1 98.44 96 HIS A O 1
ATOM 791 N N . THR A 1 97 ? -11.656 -18.453 -12.844 1 98.62 97 THR A N 1
ATOM 792 C CA . THR A 1 97 ? -10.484 -18.375 -11.984 1 98.62 97 THR A CA 1
ATOM 793 C C . THR A 1 97 ? -9.305 -19.109 -12.602 1 98.62 97 THR A C 1
ATOM 795 O O . THR A 1 97 ? -8.219 -18.547 -12.75 1 98.62 97 THR A O 1
ATOM 798 N N . ASN A 1 98 ? -9.594 -20.344 -13.008 1 98.75 98 ASN A N 1
ATOM 799 C CA . ASN A 1 98 ? -8.539 -21.156 -13.594 1 98.75 98 ASN A CA 1
ATOM 800 C C . ASN A 1 98 ? -8.039 -20.562 -14.914 1 98.75 98 ASN A C 1
ATOM 802 O O . ASN A 1 98 ? -6.832 -20.547 -15.164 1 98.75 98 ASN A O 1
ATOM 806 N N . ILE A 1 99 ? -8.93 -20.078 -15.656 1 98.75 99 ILE A N 1
ATOM 807 C CA . ILE A 1 99 ? -8.586 -19.516 -16.953 1 98.75 99 ILE A CA 1
ATOM 808 C C . ILE A 1 99 ? -7.668 -18.312 -16.766 1 98.75 99 ILE A C 1
ATOM 810 O O . ILE A 1 99 ? -6.645 -18.188 -17.438 1 98.75 99 ILE A O 1
ATOM 814 N N . GLN A 1 100 ? -7.957 -17.438 -15.867 1 98.88 100 GLN A N 1
ATOM 815 C CA . GLN A 1 100 ? -7.18 -16.219 -15.672 1 98.88 100 GLN A CA 1
ATOM 816 C C . GLN A 1 100 ? -5.84 -16.516 -15 1 98.88 100 GLN A C 1
ATOM 818 O O . GLN A 1 100 ? -4.84 -15.859 -15.281 1 98.88 100 GLN A O 1
ATOM 823 N N . ILE A 1 101 ? -5.816 -17.5 -14.102 1 98.94 101 ILE A N 1
ATOM 824 C CA . ILE A 1 101 ? -4.535 -17.938 -13.555 1 98.94 101 ILE A CA 1
ATOM 825 C C . ILE A 1 101 ? -3.611 -18.375 -14.695 1 98.94 101 ILE A C 1
ATOM 827 O O . ILE A 1 101 ? -2.473 -17.906 -14.781 1 98.94 101 ILE A O 1
ATOM 831 N N . MET A 1 102 ? -4.113 -19.156 -15.555 1 98.94 102 MET A N 1
ATOM 832 C CA . MET A 1 102 ? -3.264 -19.719 -16.609 1 98.94 102 MET A CA 1
ATOM 833 C C . MET A 1 102 ? -2.879 -18.641 -17.625 1 98.94 102 MET A C 1
ATOM 835 O O . MET A 1 102 ? -1.769 -18.656 -18.156 1 98.94 102 MET A O 1
ATOM 839 N N . LYS A 1 103 ? -3.77 -17.781 -17.938 1 98.88 103 LYS A N 1
ATOM 840 C CA . LYS A 1 103 ? -3.434 -16.672 -18.828 1 98.88 103 LYS A CA 1
ATOM 841 C C . LYS A 1 103 ? -2.309 -15.82 -18.234 1 98.88 103 LYS A C 1
ATOM 843 O O . LYS A 1 103 ? -1.352 -15.484 -18.938 1 98.88 103 LYS A O 1
ATOM 848 N N . ALA A 1 104 ? -2.428 -15.469 -16.969 1 98.94 104 ALA A N 1
ATOM 849 C CA . ALA A 1 104 ? -1.396 -14.688 -16.281 1 98.94 104 ALA A CA 1
ATOM 850 C C . ALA A 1 104 ? -0.05 -15.406 -16.328 1 98.94 104 ALA A C 1
ATOM 852 O O . ALA A 1 104 ? 0.974 -14.805 -16.656 1 98.94 104 ALA A O 1
ATOM 853 N N . VAL A 1 105 ? -0.091 -16.672 -16.047 1 98.94 105 VAL A N 1
ATOM 854 C CA . VAL A 1 105 ? 1.124 -17.484 -16 1 98.94 105 VAL A CA 1
ATOM 855 C C . VAL A 1 105 ? 1.758 -17.516 -17.391 1 98.94 105 VAL A C 1
ATOM 857 O O . VAL A 1 105 ? 2.961 -17.297 -17.547 1 98.94 105 VAL A O 1
ATOM 860 N N . LYS A 1 106 ? 0.963 -17.734 -18.344 1 98.81 106 LYS A N 1
ATOM 861 C CA . LYS A 1 106 ? 1.454 -17.828 -19.719 1 98.81 106 LYS A CA 1
ATOM 862 C C . LYS A 1 106 ? 2.115 -16.531 -20.156 1 98.81 106 LYS A C 1
ATOM 864 O O . LYS A 1 106 ? 3.139 -16.547 -20.844 1 98.81 106 LYS A O 1
ATOM 869 N N . GLU A 1 107 ? 1.644 -15.469 -19.719 1 98.75 107 GLU A N 1
ATOM 870 C CA . GLU A 1 107 ? 2.061 -14.164 -20.219 1 98.75 107 GLU A CA 1
ATOM 871 C C . GLU A 1 107 ? 3.15 -13.562 -19.344 1 98.75 107 GLU A C 1
ATOM 873 O O . GLU A 1 107 ? 3.586 -12.43 -19.562 1 98.75 107 GLU A O 1
ATOM 878 N N . SER A 1 108 ? 3.594 -14.25 -18.359 1 98.81 108 SER A N 1
ATOM 879 C CA . SER A 1 108 ? 4.59 -13.711 -17.438 1 98.81 108 SER A CA 1
ATOM 880 C C . SER A 1 108 ? 5.965 -14.32 -17.703 1 98.81 108 SER A C 1
ATOM 882 O O . SER A 1 108 ? 6.074 -15.414 -18.25 1 98.81 108 SER A O 1
ATOM 884 N N . ASP A 1 109 ? 6.969 -13.586 -17.328 1 98.81 109 ASP A N 1
ATOM 885 C CA . ASP A 1 109 ? 8.352 -14.047 -17.438 1 98.81 109 ASP A CA 1
ATOM 886 C C . ASP A 1 109 ? 8.719 -14.945 -16.25 1 98.81 109 ASP A C 1
ATOM 888 O O . ASP A 1 109 ? 9.555 -15.844 -16.391 1 98.81 109 ASP A O 1
ATOM 892 N N . GLU A 1 110 ? 8.148 -14.734 -15.117 1 98.75 110 GLU A N 1
ATOM 893 C CA . GLU A 1 110 ? 8.359 -15.492 -13.891 1 98.75 110 GLU A CA 1
ATOM 894 C C . GLU A 1 110 ? 7.059 -15.648 -13.109 1 98.75 110 GLU A C 1
ATOM 896 O O . GLU A 1 110 ? 6.172 -14.797 -13.195 1 98.75 110 GLU A O 1
ATOM 901 N N . VAL A 1 111 ? 6.961 -16.766 -12.391 1 98.94 111 VAL A N 1
ATOM 902 C CA . VAL A 1 111 ? 5.82 -17.047 -11.531 1 98.94 111 VAL A CA 1
ATOM 903 C C . VAL A 1 111 ? 6.312 -17.375 -10.117 1 98.94 111 VAL A C 1
ATOM 905 O O . VAL A 1 111 ? 7.238 -18.172 -9.945 1 98.94 111 VAL A O 1
ATOM 908 N N . ILE A 1 112 ? 5.742 -16.734 -9.141 1 98.94 112 ILE A N 1
ATOM 909 C CA . ILE A 1 112 ? 6.113 -17.016 -7.758 1 98.94 112 ILE A CA 1
ATOM 910 C C . ILE A 1 112 ? 4.91 -17.578 -7 1 98.94 112 ILE A C 1
ATOM 912 O O . ILE A 1 112 ? 3.854 -16.938 -6.949 1 98.94 112 ILE A O 1
ATOM 916 N N . LEU A 1 113 ? 5.059 -18.766 -6.469 1 98.94 113 LEU A N 1
ATOM 917 C CA . LEU A 1 113 ? 4.086 -19.312 -5.531 1 98.94 113 LEU A CA 1
ATOM 918 C C . LEU A 1 113 ? 4.305 -18.75 -4.129 1 98.94 113 LEU A C 1
ATOM 920 O O . LEU A 1 113 ? 5.395 -18.875 -3.568 1 98.94 113 LEU A O 1
ATOM 924 N N . ALA A 1 114 ? 3.25 -18.172 -3.537 1 98.88 114 ALA A N 1
ATOM 925 C CA . ALA A 1 114 ? 3.389 -17.484 -2.264 1 98.88 114 ALA A CA 1
ATOM 926 C C . ALA A 1 114 ? 2.115 -17.594 -1.432 1 98.88 114 ALA A C 1
ATOM 928 O O . ALA A 1 114 ? 1.716 -16.656 -0.754 1 98.88 114 ALA A O 1
ATOM 929 N N . TRP A 1 115 ? 1.444 -18.719 -1.409 1 98.44 115 TRP A N 1
ATOM 930 C CA . TRP A 1 115 ? 0.115 -18.844 -0.821 1 98.44 115 TRP A CA 1
ATOM 931 C C . TRP A 1 115 ? 0.205 -19.156 0.668 1 98.44 115 TRP A C 1
ATOM 933 O O . TRP A 1 115 ? -0.807 -19.156 1.373 1 98.44 115 TRP A O 1
ATOM 943 N N . GLY A 1 116 ? 1.403 -19.438 1.239 1 97.75 116 GLY A N 1
ATOM 944 C CA . GLY A 1 116 ? 1.597 -19.547 2.676 1 97.75 116 GLY A CA 1
ATOM 945 C C . GLY A 1 116 ? 1.275 -20.922 3.223 1 97.75 116 GLY A C 1
ATOM 946 O O . GLY A 1 116 ? 0.846 -21.797 2.477 1 97.75 116 GLY A O 1
ATOM 947 N N . ALA A 1 117 ? 1.335 -21.109 4.473 1 94.69 117 ALA A N 1
ATOM 948 C CA . ALA A 1 117 ? 1.269 -22.391 5.16 1 94.69 117 ALA A CA 1
ATOM 949 C C . ALA A 1 117 ? -0.167 -22.906 5.223 1 94.69 117 ALA A C 1
ATOM 951 O O . ALA A 1 117 ? -0.396 -24.109 5.398 1 94.69 117 ALA A O 1
ATOM 952 N N . TYR A 1 118 ? -1.143 -22.016 5.137 1 94.56 118 TYR A N 1
ATOM 953 C CA . TYR A 1 118 ? -2.541 -22.438 5.188 1 94.56 118 TYR A CA 1
ATOM 954 C C . TYR A 1 118 ? -2.867 -23.391 4.055 1 94.56 118 TYR A C 1
ATOM 956 O O . TYR A 1 118 ? -3.84 -24.156 4.137 1 94.56 118 TYR A O 1
ATOM 964 N N . ALA A 1 119 ? -2.055 -23.406 3.068 1 95.44 119 ALA A N 1
ATOM 965 C CA . ALA A 1 119 ? -2.262 -24.25 1.891 1 95.44 119 ALA A CA 1
ATOM 966 C C . ALA A 1 119 ? -2.133 -25.734 2.24 1 95.44 119 ALA A C 1
ATOM 968 O O . ALA A 1 119 ? -2.531 -26.594 1.459 1 95.44 119 ALA A O 1
ATOM 969 N N . LYS A 1 120 ? -1.594 -26.016 3.342 1 95 120 LYS A N 1
ATOM 970 C CA . LYS A 1 120 ? -1.413 -27.406 3.752 1 95 120 LYS A CA 1
ATOM 971 C C . LYS A 1 120 ? -2.658 -27.938 4.457 1 95 120 LYS A C 1
ATOM 973 O O . LYS A 1 120 ? -2.746 -29.125 4.758 1 95 120 LYS A O 1
ATOM 978 N N . LYS A 1 121 ? -3.557 -27.047 4.777 1 94.62 121 LYS A N 1
ATOM 979 C CA . LYS A 1 121 ? -4.785 -27.516 5.426 1 94.62 121 LYS A CA 1
ATOM 980 C C . LYS A 1 121 ? -5.602 -28.391 4.492 1 94.62 121 LYS A C 1
ATOM 982 O O . LYS A 1 121 ? -5.66 -28.141 3.285 1 94.62 121 LYS A O 1
ATOM 987 N N . PRO A 1 122 ? -6.285 -29.344 5.074 1 94.94 122 PRO A N 1
ATOM 988 C CA . PRO A 1 122 ? -7.062 -30.281 4.266 1 94.94 122 PRO A CA 1
ATOM 989 C C . PRO A 1 122 ? -8.086 -29.594 3.369 1 94.94 122 PRO A C 1
ATOM 991 O O . PRO A 1 122 ? -8.281 -30 2.223 1 94.94 122 PRO A O 1
ATOM 994 N N . VAL A 1 123 ? -8.656 -28.547 3.807 1 93.5 123 VAL A N 1
ATOM 995 C CA . VAL A 1 123 ? -9.75 -27.891 3.107 1 93.5 123 VAL A CA 1
ATOM 996 C C . VAL A 1 123 ? -9.227 -27.188 1.858 1 93.5 123 VAL A C 1
ATOM 998 O O . VAL A 1 123 ? -9.992 -26.891 0.939 1 93.5 123 VAL A O 1
ATOM 1001 N N . VAL A 1 124 ? -7.883 -27.031 1.781 1 96.25 124 VAL A N 1
ATOM 1002 C CA . VAL A 1 124 ? -7.312 -26.266 0.682 1 96.25 124 VAL A CA 1
ATOM 1003 C C . VAL A 1 124 ? -6.457 -27.172 -0.198 1 96.25 124 VAL A C 1
ATOM 1005 O O . VAL A 1 124 ? -6.141 -26.828 -1.338 1 96.25 124 VAL A O 1
ATOM 1008 N N . GLU A 1 125 ? -6.105 -28.312 0.268 1 96.25 125 GLU A N 1
ATOM 1009 C CA . GLU A 1 125 ? -5.117 -29.188 -0.347 1 96.25 125 GLU A CA 1
ATOM 1010 C C . GLU A 1 125 ? -5.52 -29.562 -1.774 1 96.25 125 GLU A C 1
ATOM 1012 O O . GLU A 1 125 ? -4.688 -29.531 -2.684 1 96.25 125 GLU A O 1
ATOM 1017 N N . ALA A 1 126 ? -6.742 -29.906 -1.939 1 96.69 126 ALA A N 1
ATOM 1018 C CA . ALA A 1 126 ? -7.211 -30.297 -3.264 1 96.69 126 ALA A CA 1
ATOM 1019 C C . ALA A 1 126 ? -7.059 -29.156 -4.266 1 96.69 126 ALA A C 1
ATOM 1021 O O . ALA A 1 126 ? -6.664 -29.375 -5.414 1 96.69 126 ALA A O 1
ATOM 1022 N N . ARG A 1 127 ? -7.375 -27.984 -3.842 1 97.94 127 ARG A N 1
ATOM 1023 C CA . ARG A 1 127 ? -7.266 -26.812 -4.699 1 97.94 127 ARG A CA 1
ATOM 1024 C C . ARG A 1 127 ? -5.812 -26.531 -5.07 1 97.94 127 ARG A C 1
ATOM 1026 O O . ARG A 1 127 ? -5.504 -26.25 -6.23 1 97.94 127 ARG A O 1
ATOM 1033 N N . VAL A 1 128 ? -4.945 -26.625 -4.094 1 98.38 128 VAL A N 1
ATOM 1034 C CA . VAL A 1 128 ? -3.514 -26.438 -4.309 1 98.38 128 VAL A CA 1
ATOM 1035 C C . VAL A 1 128 ? -3.02 -27.438 -5.359 1 98.38 128 VAL A C 1
ATOM 1037 O O . VAL A 1 128 ? -2.342 -27.062 -6.312 1 98.38 128 VAL A O 1
ATOM 1040 N N . ASN A 1 129 ? -3.422 -28.656 -5.188 1 98.5 129 ASN A N 1
ATOM 1041 C CA . ASN A 1 129 ? -2.996 -29.703 -6.113 1 98.5 129 ASN A CA 1
ATOM 1042 C C . ASN A 1 129 ? -3.514 -29.438 -7.523 1 98.5 129 ASN A C 1
ATOM 1044 O O . ASN A 1 129 ? -2.799 -29.672 -8.5 1 98.5 129 ASN A O 1
ATOM 1048 N N . GLU A 1 130 ? -4.68 -29.047 -7.613 1 98.5 130 GLU A N 1
ATOM 1049 C CA . GLU A 1 130 ? -5.258 -28.703 -8.914 1 98.5 130 GLU A CA 1
ATOM 1050 C C . GLU A 1 130 ? -4.449 -27.625 -9.617 1 98.5 130 GLU A C 1
ATOM 1052 O O . GLU A 1 130 ? -4.117 -27.75 -10.797 1 98.5 130 GLU A O 1
ATOM 1057 N N . VAL A 1 131 ? -4.109 -26.578 -8.922 1 98.81 131 VAL A N 1
ATOM 1058 C CA . VAL A 1 131 ? -3.373 -25.469 -9.508 1 98.81 131 VAL A CA 1
ATOM 1059 C C . VAL A 1 131 ? -1.961 -25.922 -9.875 1 98.81 131 VAL A C 1
ATOM 1061 O O . VAL A 1 131 ? -1.46 -25.594 -10.953 1 98.81 131 VAL A O 1
ATOM 1064 N N . LEU A 1 132 ? -1.371 -26.688 -9 1 98.75 132 LEU A N 1
ATOM 1065 C CA . LEU A 1 132 ? -0.038 -27.188 -9.297 1 98.75 132 LEU A CA 1
ATOM 1066 C C . LEU A 1 132 ? -0.05 -28.031 -10.57 1 98.75 132 LEU A C 1
ATOM 1068 O O . LEU A 1 132 ? 0.882 -27.953 -11.375 1 98.75 132 LEU A O 1
ATOM 1072 N N . GLU A 1 133 ? -1.097 -28.797 -10.688 1 98.81 133 GLU A N 1
ATOM 1073 C CA . GLU A 1 133 ? -1.233 -29.594 -11.906 1 98.81 133 GLU A CA 1
ATOM 1074 C C . GLU A 1 133 ? -1.333 -28.703 -13.141 1 98.81 133 GLU A C 1
ATOM 1076 O O . GLU A 1 133 ? -0.684 -28.969 -14.156 1 98.81 133 GLU A O 1
ATOM 1081 N N . MET A 1 134 ? -2.072 -27.672 -13.078 1 98.75 134 MET A N 1
ATOM 1082 C CA . MET A 1 134 ? -2.238 -26.734 -14.172 1 98.75 134 MET A CA 1
ATOM 1083 C C . MET A 1 134 ? -0.911 -26.062 -14.531 1 98.75 134 MET A C 1
ATOM 1085 O O . MET A 1 134 ? -0.671 -25.734 -15.688 1 98.75 134 MET A O 1
ATOM 1089 N N . LEU A 1 135 ? -0.038 -25.906 -13.578 1 98.81 135 LEU A N 1
ATOM 1090 C CA . LEU A 1 135 ? 1.172 -25.109 -13.734 1 98.81 135 LEU A CA 1
ATOM 1091 C C . LEU A 1 135 ? 2.303 -25.938 -14.328 1 98.81 135 LEU A C 1
ATOM 1093 O O . LEU A 1 135 ? 3.322 -25.391 -14.758 1 98.81 135 LEU A O 1
ATOM 1097 N N . LYS A 1 136 ? 2.18 -27.172 -14.477 1 98.69 136 LYS A N 1
ATOM 1098 C CA . LYS A 1 136 ? 3.236 -28.109 -14.859 1 98.69 136 LYS A CA 1
ATOM 1099 C C . LYS A 1 136 ? 3.871 -27.703 -16.188 1 98.69 136 LYS A C 1
ATOM 1101 O O . LYS A 1 136 ? 5.094 -27.734 -16.328 1 98.69 136 LYS A O 1
ATOM 1106 N N . PRO A 1 137 ? 3.096 -27.312 -17.141 1 98.5 137 PRO A N 1
ATOM 1107 C CA . PRO A 1 137 ? 3.701 -26.953 -18.422 1 98.5 137 PRO A CA 1
ATOM 1108 C C . PRO A 1 137 ? 4.637 -25.75 -18.328 1 98.5 137 PRO A C 1
ATOM 1110 O O . PRO A 1 137 ? 5.422 -25.484 -19.234 1 98.5 137 PRO A O 1
ATOM 1113 N N . HIS A 1 138 ? 4.594 -25.031 -17.234 1 98.56 138 HIS A N 1
ATOM 1114 C CA . HIS A 1 138 ? 5.379 -23.812 -17.078 1 98.56 138 HIS A CA 1
ATOM 1115 C C . HIS A 1 138 ? 6.363 -23.938 -15.922 1 98.56 138 HIS A C 1
ATOM 1117 O O . HIS A 1 138 ? 6.805 -22.938 -15.367 1 98.56 138 HIS A O 1
ATOM 1123 N N . LYS A 1 139 ? 6.711 -25.094 -15.602 1 98.19 139 LYS A N 1
ATOM 1124 C CA . LYS A 1 139 ? 7.516 -25.391 -14.422 1 98.19 139 LYS A CA 1
ATOM 1125 C C . LYS A 1 139 ? 8.836 -24.641 -14.445 1 98.19 139 LYS A C 1
ATOM 1127 O O . LYS A 1 139 ? 9.359 -24.25 -13.398 1 98.19 139 LYS A O 1
ATOM 1132 N N . LYS A 1 140 ? 9.344 -24.312 -15.555 1 98.12 140 LYS A N 1
ATOM 1133 C CA . LYS A 1 140 ? 10.672 -23.719 -15.695 1 98.12 140 LYS A CA 1
ATOM 1134 C C . LYS A 1 140 ? 10.695 -22.281 -15.164 1 98.12 140 LYS A C 1
ATOM 1136 O O . LYS A 1 140 ? 11.75 -21.797 -14.75 1 98.12 140 LYS A O 1
ATOM 1141 N N . LYS A 1 141 ? 9.578 -21.594 -15.203 1 98.38 141 LYS A N 1
ATOM 1142 C CA . LYS A 1 141 ? 9.57 -20.188 -14.781 1 98.38 141 LYS A CA 1
ATOM 1143 C C . LYS A 1 141 ? 8.914 -20.031 -13.414 1 98.38 141 LYS A C 1
ATOM 1145 O O . LYS A 1 141 ? 8.594 -18.922 -12.992 1 98.38 141 LYS A O 1
ATOM 1150 N N . ILE A 1 142 ? 8.664 -21.203 -12.719 1 98.75 142 ILE A N 1
ATOM 1151 C CA . ILE A 1 142 ? 8 -21.156 -11.422 1 98.75 142 ILE A CA 1
ATOM 1152 C C . ILE A 1 142 ? 9.039 -21.156 -10.305 1 98.75 142 ILE A C 1
ATOM 1154 O O . ILE A 1 142 ? 9.938 -22 -10.289 1 98.75 142 ILE A O 1
ATOM 1158 N N . LYS A 1 143 ? 8.922 -20.219 -9.43 1 98.69 143 LYS A N 1
ATOM 1159 C CA . LYS A 1 143 ? 9.656 -20.172 -8.172 1 98.69 143 LYS A CA 1
ATOM 1160 C C . LYS A 1 143 ? 8.695 -20.172 -6.98 1 98.69 143 LYS A C 1
ATOM 1162 O O . LYS A 1 143 ? 7.496 -19.953 -7.137 1 98.69 143 LYS A O 1
ATOM 1167 N N . LYS A 1 144 ? 9.234 -20.531 -5.879 1 98.75 144 LYS A N 1
ATOM 1168 C CA . LYS A 1 144 ? 8.5 -20.516 -4.621 1 98.75 144 LYS A CA 1
ATOM 1169 C C . LYS A 1 144 ? 9.109 -19.516 -3.635 1 98.75 144 LYS A C 1
ATOM 1171 O O . LYS A 1 144 ? 10.328 -19.438 -3.494 1 98.75 144 LYS A O 1
ATOM 1176 N N . LEU A 1 145 ? 8.281 -18.703 -3.02 1 98.81 145 LEU A N 1
ATOM 1177 C CA . LEU A 1 145 ? 8.727 -17.922 -1.87 1 98.81 145 LEU A CA 1
ATOM 1178 C C . LEU A 1 145 ? 8.836 -18.797 -0.627 1 98.81 145 LEU A C 1
ATOM 1180 O O . LEU A 1 145 ? 7.82 -19.172 -0.033 1 98.81 145 LEU A O 1
ATOM 1184 N N . ILE A 1 146 ? 10.102 -19.016 -0.195 1 97.94 146 ILE A N 1
ATOM 1185 C CA . ILE A 1 146 ? 10.25 -20.094 0.774 1 97.94 146 ILE A CA 1
ATOM 1186 C C . ILE A 1 146 ? 10.664 -19.516 2.127 1 97.94 146 ILE A C 1
ATOM 1188 O O . ILE A 1 146 ? 11.383 -18.516 2.189 1 97.94 146 ILE A O 1
ATOM 1192 N N . ASN A 1 147 ? 10.156 -20.094 3.158 1 96.81 147 ASN A N 1
ATOM 1193 C CA . ASN A 1 147 ? 10.688 -19.953 4.508 1 96.81 147 ASN A CA 1
ATOM 1194 C C . ASN A 1 147 ? 11.984 -20.734 4.688 1 96.81 147 ASN A C 1
ATOM 1196 O O . ASN A 1 147 ? 11.984 -21.969 4.629 1 96.81 147 ASN A O 1
ATOM 1200 N N . PRO A 1 148 ? 13.039 -20 4.863 1 94.69 148 PRO A N 1
ATOM 1201 C CA . PRO A 1 148 ? 14.312 -20.703 4.895 1 94.69 148 PRO A CA 1
ATOM 1202 C C . PRO A 1 148 ? 14.414 -21.688 6.059 1 94.69 148 PRO A C 1
ATOM 1204 O O . PRO A 1 148 ? 15.203 -22.641 6.004 1 94.69 148 PRO A O 1
ATOM 1207 N N . ALA A 1 149 ? 13.648 -21.562 7.113 1 94.19 149 ALA A N 1
ATOM 1208 C CA . ALA A 1 149 ? 13.688 -22.438 8.281 1 94.19 149 ALA A CA 1
ATOM 1209 C C . ALA A 1 149 ? 12.953 -23.75 8 1 94.19 149 ALA A C 1
ATOM 1211 O O . ALA A 1 149 ? 13.344 -24.812 8.5 1 94.19 149 ALA A O 1
ATOM 1212 N N . THR A 1 150 ? 11.883 -23.766 7.215 1 94.56 150 THR A N 1
ATOM 1213 C CA . THR A 1 150 ? 11.031 -24.938 7.047 1 94.56 150 THR A CA 1
ATOM 1214 C C . THR A 1 150 ? 11.031 -25.406 5.594 1 94.56 150 THR A C 1
ATOM 1216 O O . THR A 1 150 ? 10.562 -26.5 5.289 1 94.56 150 THR A O 1
ATOM 1219 N N . ASN A 1 151 ? 11.516 -24.578 4.68 1 95 151 ASN A N 1
ATOM 1220 C CA . ASN A 1 151 ? 11.531 -24.828 3.24 1 95 151 ASN A CA 1
ATOM 1221 C C . ASN A 1 151 ? 10.117 -24.875 2.668 1 95 151 ASN A C 1
ATOM 1223 O O . ASN A 1 151 ? 9.898 -25.469 1.605 1 95 151 ASN A O 1
ATOM 1227 N N . GLU A 1 152 ? 9.164 -24.359 3.375 1 96.38 152 GLU A N 1
ATOM 1228 C CA . GLU A 1 152 ? 7.777 -24.297 2.926 1 96.38 152 GLU A CA 1
ATOM 1229 C C . GLU A 1 152 ? 7.477 -22.953 2.256 1 96.38 152 GLU A C 1
ATOM 1231 O O . GLU A 1 152 ? 8.148 -21.953 2.518 1 96.38 152 GLU A O 1
ATOM 1236 N N . ILE A 1 153 ? 6.445 -23.047 1.369 1 98.25 153 ILE A N 1
ATOM 1237 C CA . ILE A 1 153 ? 6.008 -21.797 0.756 1 98.25 153 ILE A CA 1
ATOM 1238 C C . ILE A 1 153 ? 5.457 -20.859 1.83 1 98.25 153 ILE A C 1
ATOM 1240 O O . ILE A 1 153 ? 4.551 -21.234 2.58 1 98.25 153 ILE A O 1
ATOM 1244 N N . MET A 1 154 ? 5.98 -19.672 1.933 1 98 154 MET A N 1
ATOM 1245 C CA . MET A 1 154 ? 5.484 -18.734 2.93 1 98 154 MET A CA 1
ATOM 1246 C C . MET A 1 154 ? 4.727 -17.578 2.266 1 98 154 MET A C 1
ATOM 1248 O O . MET A 1 154 ? 4.844 -17.375 1.057 1 98 154 MET A O 1
ATOM 1252 N N . HIS A 1 155 ? 3.879 -16.938 3.029 1 98.44 155 HIS A N 1
ATOM 1253 C CA . HIS A 1 155 ? 3.119 -15.773 2.59 1 98.44 155 HIS A CA 1
ATOM 1254 C C . HIS A 1 155 ? 3.943 -14.5 2.713 1 98.44 155 HIS A C 1
ATOM 1256 O O . HIS A 1 155 ? 4.727 -14.352 3.652 1 98.44 155 HIS A O 1
ATOM 1262 N N . PRO A 1 156 ? 3.766 -13.523 1.829 1 98.31 156 PRO A N 1
ATOM 1263 C CA . PRO A 1 156 ? 4.52 -12.266 1.881 1 98.31 156 PRO A CA 1
ATOM 1264 C C . PRO A 1 156 ? 4.367 -11.539 3.217 1 98.31 156 PRO A C 1
ATOM 1266 O O . PRO A 1 156 ? 5.195 -10.695 3.562 1 98.31 156 PRO A O 1
ATOM 1269 N N . LEU A 1 157 ? 3.336 -11.852 3.996 1 97.44 157 LEU A N 1
ATOM 1270 C CA . LEU A 1 157 ? 3.104 -11.203 5.285 1 97.44 157 LEU A CA 1
ATOM 1271 C C . LEU A 1 157 ? 4.012 -11.797 6.359 1 97.44 157 LEU A C 1
ATOM 1273 O O . LEU A 1 157 ? 4.148 -11.227 7.445 1 97.44 157 LEU A O 1
ATOM 1277 N N . ASN A 1 158 ? 4.625 -12.961 6.031 1 97.62 158 ASN A N 1
ATOM 1278 C CA . ASN A 1 158 ? 5.523 -13.586 6.996 1 97.62 158 ASN A CA 1
ATOM 1279 C C . ASN A 1 158 ? 6.68 -12.664 7.363 1 97.62 158 ASN A C 1
ATOM 1281 O O . ASN A 1 158 ? 7.289 -12.047 6.488 1 97.62 158 ASN A O 1
ATOM 1285 N N . PRO A 1 159 ? 7.066 -12.578 8.664 1 95.25 159 PRO A N 1
ATOM 1286 C CA . PRO A 1 159 ? 8.156 -11.688 9.078 1 95.25 159 PRO A CA 1
ATOM 1287 C C . PRO A 1 159 ? 9.461 -11.977 8.352 1 95.25 159 PRO A C 1
ATOM 1289 O O . PRO A 1 159 ? 10.242 -11.055 8.086 1 95.25 159 PRO A O 1
ATOM 1292 N N . LYS A 1 160 ? 9.703 -13.195 8.016 1 96.06 160 LYS A N 1
ATOM 1293 C CA . LYS A 1 160 ? 10.914 -13.539 7.289 1 96.06 160 LYS A CA 1
ATOM 1294 C C . LYS A 1 160 ? 10.883 -12.992 5.867 1 96.06 160 LYS A C 1
ATOM 1296 O O . LYS A 1 160 ? 11.906 -12.539 5.348 1 96.06 160 LYS A O 1
ATOM 1301 N N . ALA A 1 161 ? 9.727 -13.062 5.223 1 96.62 161 ALA A N 1
ATOM 1302 C CA . ALA A 1 161 ? 9.578 -12.5 3.883 1 96.62 161 ALA A CA 1
A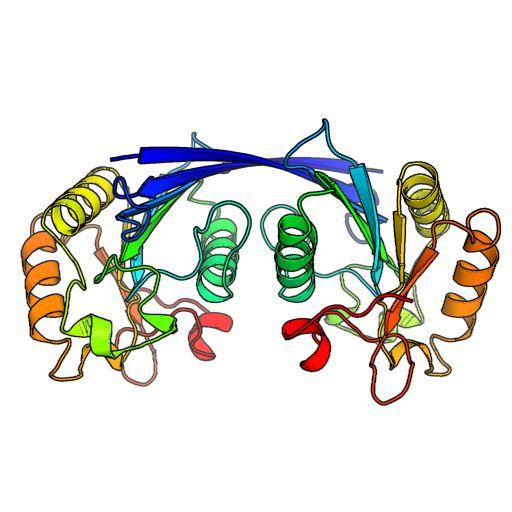TOM 1303 C C . ALA A 1 161 ? 9.734 -10.984 3.902 1 96.62 161 ALA A C 1
ATOM 1305 O O . ALA A 1 161 ? 10.203 -10.391 2.928 1 96.62 161 ALA A O 1
ATOM 1306 N N . ARG A 1 162 ? 9.312 -10.328 5.016 1 93.75 162 ARG A N 1
ATOM 1307 C CA . ARG A 1 162 ? 9.406 -8.883 5.109 1 93.75 162 ARG A CA 1
ATOM 1308 C C . ARG A 1 162 ? 10.859 -8.43 5.172 1 93.75 162 ARG A C 1
ATOM 1310 O O . ARG A 1 162 ? 11.188 -7.309 4.773 1 93.75 162 ARG A O 1
ATOM 1317 N N . GLN A 1 163 ? 11.719 -9.383 5.574 1 93.56 163 GLN A N 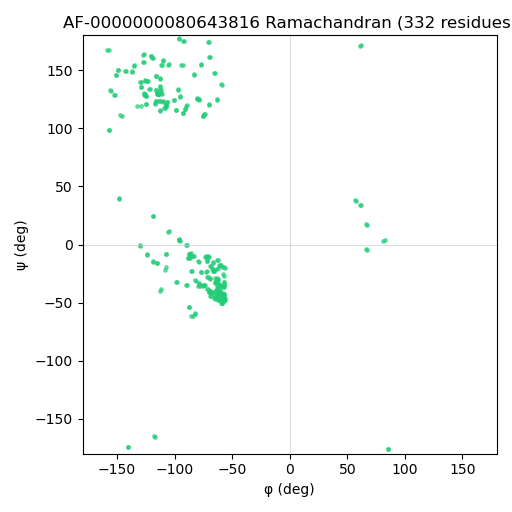1
ATOM 1318 C CA . GLN A 1 163 ? 13.148 -9.078 5.652 1 93.56 163 GLN A CA 1
ATOM 1319 C C . GLN A 1 163 ? 13.836 -9.32 4.312 1 93.56 163 GLN A C 1
ATOM 1321 O O . GLN A 1 163 ? 14.508 -8.43 3.787 1 93.56 163 GLN A O 1
ATOM 1326 N N . LYS A 1 164 ? 13.625 -10.539 3.82 1 95.38 164 LYS A N 1
ATOM 1327 C CA . LYS A 1 164 ? 14.242 -10.922 2.555 1 95.38 164 LYS A CA 1
ATOM 1328 C C . LYS A 1 164 ? 13.461 -12.039 1.868 1 95.38 164 LYS A C 1
ATOM 1330 O O . LYS A 1 164 ? 13.055 -13.008 2.512 1 95.38 164 LYS A O 1
ATOM 1335 N N . TRP A 1 165 ? 13.227 -11.781 0.52 1 97.94 165 TRP A N 1
ATOM 1336 C CA . TRP A 1 165 ? 12.625 -12.859 -0.25 1 97.94 165 TRP A CA 1
ATOM 1337 C C . TRP A 1 165 ? 13.672 -13.906 -0.625 1 97.94 165 TRP A C 1
ATOM 1339 O O . TRP A 1 165 ? 14.719 -13.578 -1.172 1 97.94 165 TRP A O 1
ATOM 1349 N N . ILE A 1 166 ? 13.438 -15.109 -0.293 1 97.38 166 ILE A N 1
ATOM 1350 C CA . ILE A 1 166 ? 14.211 -16.25 -0.761 1 97.38 166 ILE A CA 1
ATOM 1351 C C . ILE A 1 166 ? 13.375 -17.078 -1.738 1 97.38 166 ILE A C 1
ATOM 1353 O O . ILE A 1 166 ? 12.312 -17.594 -1.375 1 97.38 166 ILE A O 1
ATOM 1357 N N . LEU A 1 167 ? 13.867 -17.141 -2.965 1 96.94 167 LEU A N 1
ATOM 1358 C CA . LEU A 1 167 ? 13.133 -17.812 -4.027 1 96.94 167 LEU A CA 1
ATOM 1359 C C . LEU A 1 167 ? 13.836 -19.094 -4.461 1 96.94 167 LEU A C 1
ATOM 1361 O O . LEU A 1 167 ? 15.062 -19.125 -4.582 1 96.94 167 LEU A O 1
ATOM 1365 N N . ASN A 1 168 ? 13.125 -20.125 -4.512 1 92.88 168 ASN A N 1
ATOM 1366 C CA . ASN A 1 168 ? 13.664 -21.406 -4.957 1 92.88 168 ASN A CA 1
ATOM 1367 C C . ASN A 1 168 ? 12.844 -21.984 -6.117 1 92.88 168 ASN A C 1
ATOM 1369 O O . ASN A 1 168 ? 11.633 -21.766 -6.191 1 92.88 168 ASN A O 1
ATOM 1373 N N . MET B 1 1 ? -17.609 -10.805 -17.688 1 91.62 1 MET B N 1
ATOM 1374 C CA . MET B 1 1 ? -16.453 -10.305 -16.969 1 91.62 1 MET B CA 1
ATOM 1375 C C . MET B 1 1 ? -16.344 -8.789 -17.094 1 91.62 1 MET B C 1
ATOM 1377 O O . MET B 1 1 ? -16.734 -8.219 -18.109 1 91.62 1 MET B O 1
ATOM 1381 N N . GLU B 1 2 ? -16.031 -8.156 -16.031 1 94.94 2 GLU B N 1
ATOM 1382 C CA . GLU B 1 2 ? -15.859 -6.707 -15.984 1 94.94 2 GLU B CA 1
ATOM 1383 C C . GLU B 1 2 ? -14.398 -6.332 -15.734 1 94.94 2 GLU B C 1
ATOM 1385 O O . GLU B 1 2 ? -13.734 -6.938 -14.898 1 94.94 2 GLU B O 1
ATOM 1390 N N . ASN B 1 3 ? -13.922 -5.352 -16.578 1 96.94 3 ASN B N 1
ATOM 1391 C CA . ASN B 1 3 ? -12.578 -4.809 -16.422 1 96.94 3 ASN B CA 1
ATOM 1392 C C . ASN B 1 3 ? -12.609 -3.391 -15.859 1 96.94 3 ASN B C 1
ATOM 1394 O O . ASN B 1 3 ? -13.25 -2.508 -16.422 1 96.94 3 ASN B O 1
ATOM 1398 N N . ILE B 1 4 ? -12.023 -3.197 -14.734 1 97.56 4 ILE B N 1
ATOM 1399 C CA . ILE B 1 4 ? -11.945 -1.879 -14.117 1 97.56 4 ILE B CA 1
ATOM 1400 C C . ILE B 1 4 ? -10.484 -1.425 -14.062 1 97.56 4 ILE B C 1
ATOM 1402 O O . ILE B 1 4 ? -9.609 -2.172 -13.617 1 97.56 4 ILE B O 1
ATOM 1406 N N . THR B 1 5 ? -10.203 -0.187 -14.547 1 98.31 5 THR B N 1
ATOM 1407 C CA . THR B 1 5 ? -8.836 0.325 -14.609 1 98.31 5 THR B CA 1
ATOM 1408 C C . THR B 1 5 ? -8.734 1.675 -13.898 1 98.31 5 THR B C 1
ATOM 1410 O O . THR B 1 5 ? -9.664 2.482 -13.961 1 98.31 5 THR B O 1
ATOM 1413 N N . ASN B 1 6 ? -7.68 1.882 -13.211 1 98.44 6 ASN B N 1
ATOM 1414 C CA . ASN B 1 6 ? -7.34 3.176 -12.633 1 98.44 6 ASN B CA 1
ATOM 1415 C C . ASN B 1 6 ? -5.863 3.506 -12.828 1 98.44 6 ASN B C 1
ATOM 1417 O O . ASN B 1 6 ? -5.023 2.607 -12.875 1 98.44 6 ASN B O 1
ATOM 1421 N N . THR B 1 7 ? -5.57 4.789 -12.953 1 98.81 7 THR B N 1
ATOM 1422 C CA . THR B 1 7 ? -4.203 5.273 -13.07 1 98.81 7 THR B CA 1
ATOM 1423 C C . THR B 1 7 ? -3.83 6.148 -11.875 1 98.81 7 THR B C 1
ATOM 1425 O O . THR B 1 7 ? -4.527 7.117 -11.562 1 98.81 7 THR B O 1
ATOM 1428 N N . LEU B 1 8 ? -2.793 5.777 -11.211 1 98.75 8 LEU B N 1
ATOM 1429 C CA . LEU B 1 8 ? -2.248 6.551 -10.102 1 98.75 8 LEU B CA 1
ATOM 1430 C C . LEU B 1 8 ? -0.941 7.227 -10.5 1 98.75 8 LEU B C 1
ATOM 1432 O O . LEU B 1 8 ? 0.027 6.555 -10.859 1 98.75 8 LEU B O 1
ATOM 1436 N N . VAL B 1 9 ? -0.935 8.539 -10.445 1 98.88 9 VAL B N 1
ATOM 1437 C CA . VAL B 1 9 ? 0.291 9.289 -10.703 1 98.88 9 VAL B CA 1
ATOM 1438 C C . VAL B 1 9 ? 0.922 9.719 -9.383 1 98.88 9 VAL B C 1
ATOM 1440 O O . VAL B 1 9 ? 0.26 10.328 -8.539 1 98.88 9 VAL B O 1
ATOM 1443 N N . THR B 1 10 ? 2.17 9.344 -9.203 1 98.75 10 THR B N 1
ATOM 1444 C CA . THR B 1 10 ? 2.918 9.719 -8.008 1 98.75 10 THR B CA 1
ATOM 1445 C C . THR B 1 10 ? 4.074 10.648 -8.367 1 98.75 10 THR B C 1
ATOM 1447 O O . THR B 1 10 ? 4.844 10.367 -9.289 1 98.75 10 THR B O 1
ATOM 1450 N N . THR B 1 11 ? 4.191 11.742 -7.684 1 98.62 11 THR B N 1
ATOM 1451 C CA . THR B 1 11 ? 5.316 12.656 -7.82 1 98.62 11 THR B CA 1
ATOM 1452 C C . THR B 1 11 ? 5.918 12.992 -6.457 1 98.62 11 THR B C 1
ATOM 1454 O O . THR B 1 11 ? 5.191 13.242 -5.496 1 98.62 11 THR B O 1
ATOM 1457 N N . ALA B 1 12 ? 7.23 12.953 -6.441 1 98.56 12 ALA B N 1
ATOM 1458 C CA . ALA B 1 12 ? 7.934 13.352 -5.227 1 98.56 12 ALA B CA 1
ATOM 1459 C C . ALA B 1 12 ? 8.922 14.477 -5.512 1 98.56 12 ALA B C 1
ATOM 1461 O O . ALA B 1 12 ? 9.586 14.484 -6.547 1 98.56 12 ALA B O 1
ATOM 1462 N N . ILE B 1 13 ? 8.992 15.414 -4.582 1 98.62 13 ILE B N 1
ATOM 1463 C CA . ILE B 1 13 ? 9.977 16.484 -4.633 1 98.62 13 ILE B CA 1
ATOM 1464 C C . ILE B 1 13 ? 11.055 16.25 -3.582 1 98.62 13 ILE B C 1
ATOM 1466 O O . ILE B 1 13 ? 10.766 16.203 -2.385 1 98.62 13 ILE B O 1
ATOM 1470 N N . PHE B 1 14 ? 12.266 16.188 -4.055 1 98.38 14 PHE B N 1
ATOM 1471 C CA . PHE B 1 14 ? 13.414 15.938 -3.193 1 98.38 14 PHE B CA 1
ATOM 1472 C C . PHE B 1 14 ? 14.406 17.094 -3.264 1 98.38 14 PHE B C 1
ATOM 1474 O O . PHE B 1 14 ? 14.312 17.938 -4.148 1 98.38 14 PHE B O 1
ATOM 1481 N N . ASP B 1 15 ? 15.242 17.078 -2.238 1 97.81 15 ASP B N 1
ATOM 1482 C CA . ASP B 1 15 ? 16.453 17.859 -2.457 1 97.81 15 ASP B CA 1
ATOM 1483 C C . ASP B 1 15 ? 17.359 17.203 -3.484 1 97.81 15 ASP B C 1
ATOM 1485 O O . ASP B 1 15 ? 17.078 16.094 -3.941 1 97.81 15 ASP B O 1
ATOM 1489 N N . GLU B 1 16 ? 18.453 17.828 -3.896 1 96.06 16 GLU B N 1
ATOM 1490 C CA . GLU B 1 16 ? 19.312 17.344 -4.961 1 96.06 16 GLU B CA 1
ATOM 1491 C C . GLU B 1 16 ? 19.953 16.016 -4.578 1 96.06 16 GLU B C 1
ATOM 1493 O O . GLU B 1 16 ? 20.203 15.164 -5.438 1 96.06 16 GLU B O 1
ATOM 1498 N N . LYS B 1 17 ? 20.203 15.859 -3.334 1 94.75 17 LYS B N 1
ATOM 1499 C CA . LYS B 1 17 ? 20.891 14.656 -2.855 1 94.75 17 LYS B CA 1
ATOM 1500 C C . LYS B 1 17 ? 19.875 13.562 -2.498 1 94.75 17 LYS B C 1
ATOM 1502 O O . LYS B 1 17 ? 20.266 12.477 -2.072 1 94.75 17 LYS B O 1
ATOM 1507 N N . ARG B 1 18 ? 18.625 13.805 -2.631 1 95 18 ARG B N 1
ATOM 1508 C CA . ARG B 1 18 ? 17.531 12.883 -2.324 1 95 18 ARG B CA 1
ATOM 1509 C C . ARG B 1 18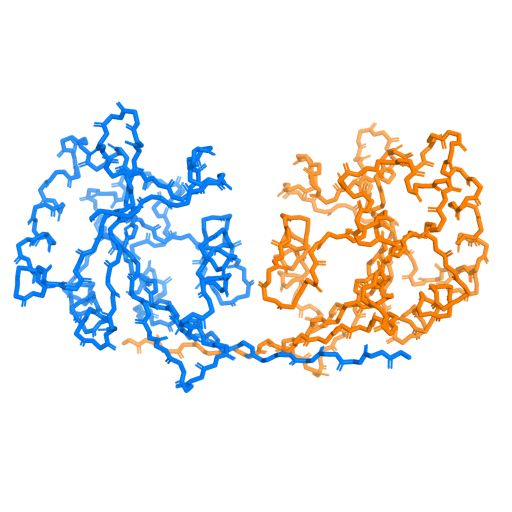 ? 17.594 12.422 -0.873 1 95 18 ARG B C 1
ATOM 1511 O O . ARG B 1 18 ? 17.328 11.258 -0.574 1 95 18 ARG B O 1
ATOM 1518 N N . THR B 1 19 ? 17.969 13.359 -0.028 1 94.5 19 THR B N 1
ATOM 1519 C CA . THR B 1 19 ? 18 13.086 1.405 1 94.5 19 THR B CA 1
ATOM 1520 C C . THR B 1 19 ? 16.734 13.609 2.078 1 94.5 19 THR B C 1
ATOM 1522 O O . THR B 1 19 ? 16.297 13.062 3.092 1 94.5 19 THR B O 1
ATOM 1525 N N . HIS B 1 20 ? 16.234 14.688 1.522 1 97.81 20 HIS B N 1
ATOM 1526 C CA . HIS B 1 20 ? 14.992 15.273 1.995 1 97.81 20 HIS B CA 1
ATOM 1527 C C . HIS B 1 20 ? 13.867 15.078 0.981 1 97.81 20 HIS B C 1
ATOM 1529 O O . HIS B 1 20 ? 14.008 15.461 -0.184 1 97.81 20 HIS B O 1
ATOM 1535 N N . ARG B 1 21 ? 12.828 14.477 1.369 1 98.5 21 ARG B N 1
ATOM 1536 C CA . ARG B 1 21 ? 11.594 14.492 0.582 1 98.5 21 ARG B CA 1
ATOM 1537 C C . ARG B 1 21 ? 10.617 15.539 1.106 1 98.5 21 ARG B C 1
ATOM 1539 O O . ARG B 1 21 ? 10.07 15.391 2.199 1 98.5 21 ARG B O 1
ATOM 1546 N N . TYR B 1 22 ? 10.367 16.484 0.306 1 98.75 22 TYR B N 1
ATOM 1547 C CA . TYR B 1 22 ? 9.602 17.641 0.756 1 98.75 22 TYR B CA 1
ATOM 1548 C C . TYR B 1 22 ? 8.109 17.422 0.541 1 98.75 22 TYR B C 1
ATOM 1550 O O . TYR B 1 22 ? 7.285 17.938 1.301 1 98.75 22 TYR B O 1
ATOM 1558 N N . LEU B 1 23 ? 7.82 16.75 -0.513 1 98.88 23 LEU B N 1
ATOM 1559 C CA . LEU B 1 23 ? 6.434 16.562 -0.916 1 98.88 23 LEU B CA 1
ATOM 1560 C C . LEU B 1 23 ? 6.266 15.258 -1.698 1 98.88 23 LEU B C 1
ATOM 1562 O O . LEU B 1 23 ? 7.062 14.969 -2.594 1 98.88 23 LEU B O 1
ATOM 1566 N N . LEU B 1 24 ? 5.344 14.43 -1.323 1 98.88 24 LEU B N 1
ATOM 1567 C CA . LEU B 1 24 ? 4.859 13.297 -2.102 1 98.88 24 LEU B CA 1
ATOM 1568 C C . LEU B 1 24 ? 3.412 13.508 -2.533 1 98.88 24 LEU B C 1
ATOM 1570 O O . LEU B 1 24 ? 2.545 13.781 -1.701 1 98.88 24 LEU B O 1
ATOM 1574 N N . THR B 1 25 ? 3.162 13.453 -3.811 1 98.94 25 THR B N 1
ATOM 1575 C CA . THR B 1 25 ? 1.824 13.641 -4.359 1 98.94 25 THR B CA 1
ATOM 1576 C C . THR B 1 25 ? 1.324 12.352 -5.016 1 98.94 25 THR B C 1
ATOM 1578 O O . THR B 1 25 ? 2.035 11.742 -5.816 1 98.94 25 THR B O 1
ATOM 1581 N N . LYS B 1 26 ? 0.166 11.961 -4.668 1 98.81 26 LYS B N 1
ATOM 1582 C CA . LYS B 1 26 ? -0.51 10.836 -5.312 1 98.81 26 LYS B CA 1
ATOM 1583 C C . LYS B 1 26 ? -1.884 11.25 -5.836 1 98.81 26 LYS B C 1
ATOM 1585 O O . LYS B 1 26 ? -2.742 11.68 -5.062 1 98.81 26 LYS B O 1
ATOM 1590 N N . THR B 1 27 ? -2.07 11.109 -7.113 1 98.94 27 THR B N 1
ATOM 1591 C CA . THR B 1 27 ? -3.303 11.531 -7.773 1 98.94 27 THR B CA 1
ATOM 1592 C C . THR B 1 27 ? -3.926 10.375 -8.547 1 98.94 27 THR B C 1
ATOM 1594 O O . THR B 1 27 ? -3.262 9.75 -9.375 1 98.94 27 THR B O 1
ATOM 1597 N N . TRP B 1 28 ? -5.227 10.094 -8.305 1 98.81 28 TRP B N 1
ATOM 1598 C CA . TRP B 1 28 ? -5.914 9.039 -9.039 1 98.81 28 TRP B CA 1
ATOM 1599 C C . TRP B 1 28 ? -7.16 9.578 -9.734 1 98.81 28 TRP B C 1
ATOM 1601 O O . TRP B 1 28 ? -7.754 8.898 -10.57 1 98.81 28 TRP B O 1
ATOM 1611 N N . ASP B 1 29 ? -7.559 10.812 -9.477 1 98.75 29 ASP B N 1
ATOM 1612 C CA . ASP B 1 29 ? -8.656 11.531 -10.125 1 98.75 29 ASP B CA 1
ATOM 1613 C C . ASP B 1 29 ? -8.477 13.039 -10 1 98.75 29 ASP B C 1
ATOM 1615 O O . ASP B 1 29 ? -8.836 13.633 -8.984 1 98.75 29 ASP B O 1
ATOM 1619 N N . SER B 1 30 ? -7.973 13.703 -11 1 98.31 30 SER B N 1
ATOM 1620 C CA . SER B 1 30 ? -7.582 15.109 -10.953 1 98.31 30 SER B CA 1
ATOM 1621 C C . SER B 1 30 ? -8.805 16.016 -10.914 1 98.31 30 SER B C 1
ATOM 1623 O O . SER B 1 30 ? -8.68 17.219 -10.664 1 98.31 30 SER B O 1
ATOM 1625 N N . GLU B 1 31 ? -9.938 15.484 -11.125 1 98.44 31 GLU B N 1
ATOM 1626 C CA . GLU B 1 31 ? -11.156 16.281 -11.125 1 98.44 31 GLU B CA 1
ATOM 1627 C C . GLU B 1 31 ? -11.75 16.391 -9.727 1 98.44 31 GLU B C 1
ATOM 1629 O O . GLU B 1 31 ? -12.695 17.156 -9.508 1 98.44 31 GLU B O 1
ATOM 1634 N N . LYS B 1 32 ? -11.297 15.633 -8.797 1 98.75 32 LYS B N 1
ATOM 1635 C CA . LYS B 1 32 ? -11.805 15.633 -7.43 1 98.75 32 LYS B CA 1
ATOM 1636 C C . LYS B 1 32 ? -10.938 16.516 -6.527 1 98.75 32 LYS B C 1
ATOM 1638 O O . LYS B 1 32 ? -9.922 17.047 -6.965 1 98.75 32 LYS B O 1
ATOM 1643 N N . GLN B 1 33 ? -11.32 16.641 -5.293 1 98.88 33 GLN B N 1
ATOM 1644 C CA . GLN B 1 33 ? -10.656 17.516 -4.328 1 98.88 33 GLN B CA 1
ATOM 1645 C C . GLN B 1 33 ? -9.281 16.984 -3.959 1 98.88 33 GLN B C 1
ATOM 1647 O O . GLN B 1 33 ? -8.977 15.82 -4.191 1 98.88 33 GLN B O 1
ATOM 1652 N N . THR B 1 34 ? -8.453 17.859 -3.404 1 98.88 34 THR B N 1
ATOM 1653 C CA . THR B 1 34 ? -7.109 17.516 -2.941 1 98.88 34 THR B CA 1
ATOM 1654 C C . THR B 1 34 ? -7.02 17.625 -1.421 1 98.88 34 THR B C 1
ATOM 1656 O O . THR B 1 34 ? -7.539 18.578 -0.832 1 98.88 34 THR B O 1
ATOM 1659 N N . LEU B 1 35 ? -6.402 16.656 -0.819 1 98.88 35 LEU B N 1
ATOM 1660 C CA . LEU B 1 35 ? -6.176 16.609 0.622 1 98.88 35 LEU B CA 1
ATOM 1661 C C . LEU B 1 35 ? -4.688 16.672 0.94 1 98.88 35 LEU B C 1
ATOM 1663 O O . LEU B 1 35 ? -3.883 16 0.29 1 98.88 35 LEU B O 1
ATOM 1667 N N . THR B 1 36 ? -4.305 17.562 1.862 1 98.94 36 THR B N 1
ATOM 1668 C CA . THR B 1 36 ? -2.965 17.484 2.438 1 98.94 36 THR B CA 1
ATOM 1669 C C . THR B 1 36 ? -2.994 16.75 3.777 1 98.94 36 THR B C 1
ATOM 1671 O O . THR B 1 36 ? -3.857 17.016 4.617 1 98.94 36 THR B O 1
ATOM 1674 N N . ILE B 1 37 ? -2.115 15.859 3.969 1 99 37 ILE B N 1
ATOM 1675 C CA . ILE B 1 37 ? -1.978 15.211 5.266 1 99 37 ILE B CA 1
ATOM 1676 C C . ILE B 1 37 ? -0.562 15.422 5.801 1 99 37 ILE B C 1
ATOM 1678 O O . ILE B 1 37 ? 0.414 15.289 5.059 1 99 37 ILE B O 1
ATOM 1682 N N . ILE B 1 38 ? -0.449 15.789 7.043 1 98.94 38 ILE B N 1
ATOM 1683 C CA . ILE B 1 38 ? 0.833 16.094 7.664 1 98.94 38 ILE B CA 1
ATOM 1684 C C . ILE B 1 38 ? 1.158 15.047 8.727 1 98.94 38 ILE B C 1
ATOM 1686 O O . ILE B 1 38 ? 0.446 14.922 9.727 1 98.94 38 ILE B O 1
ATOM 1690 N N . THR B 1 39 ? 2.215 14.289 8.516 1 98.75 39 THR B N 1
ATOM 1691 C CA . THR B 1 39 ? 2.727 13.328 9.492 1 98.75 39 THR B CA 1
ATOM 1692 C C . THR B 1 39 ? 4.145 13.703 9.922 1 98.75 39 THR B C 1
ATOM 1694 O O . THR B 1 39 ? 4.586 14.836 9.711 1 98.75 39 THR B O 1
ATOM 1697 N N . MET B 1 40 ? 4.906 12.82 10.562 1 97.88 40 MET B N 1
ATOM 1698 C CA . MET B 1 40 ? 6.117 13.172 11.297 1 97.88 40 MET B CA 1
ATOM 1699 C C . MET B 1 40 ? 7.324 13.219 10.359 1 97.88 40 MET B C 1
ATOM 1701 O O . MET B 1 40 ? 8 14.242 10.266 1 97.88 40 MET B O 1
ATOM 1705 N N . TYR B 1 41 ? 7.688 12.203 9.742 1 97.06 41 TYR B N 1
ATOM 1706 C CA . TYR B 1 41 ? 8.82 12.102 8.828 1 97.06 41 TYR B CA 1
ATOM 1707 C C . TYR B 1 41 ? 8.562 11.062 7.746 1 97.06 41 TYR B C 1
ATOM 1709 O O . TYR B 1 41 ? 7.777 10.133 7.949 1 97.06 41 TYR B O 1
ATOM 1717 N N . PRO B 1 42 ? 9.125 11.25 6.574 1 97.12 42 PRO B N 1
ATOM 1718 C CA . PRO B 1 42 ? 8.914 10.312 5.473 1 97.12 42 PRO B CA 1
ATOM 1719 C C . PRO B 1 42 ? 9.727 9.031 5.625 1 97.12 42 PRO B C 1
ATOM 1721 O O . PRO B 1 42 ? 10.688 8.992 6.402 1 97.12 42 PRO B O 1
ATOM 1724 N N . HIS B 1 43 ? 9.188 8.031 4.992 1 92.81 43 HIS B N 1
ATOM 1725 C CA . HIS B 1 43 ? 9.875 6.754 4.828 1 92.81 43 HIS B CA 1
ATOM 1726 C C . HIS B 1 43 ? 9.844 6.293 3.375 1 92.81 43 HIS B C 1
ATOM 1728 O O . HIS B 1 43 ? 8.836 6.457 2.688 1 92.81 43 HIS B O 1
ATOM 1734 N N . TYR B 1 44 ? 10.891 5.742 2.838 1 90.81 44 TYR B N 1
ATOM 1735 C CA . TYR B 1 44 ? 11.047 5.359 1.439 1 90.81 44 TYR B CA 1
ATOM 1736 C C . TYR B 1 44 ? 10.938 6.574 0.526 1 90.81 44 TYR B C 1
ATOM 1738 O O . TYR B 1 44 ? 10.719 7.695 0.996 1 90.81 44 TYR B O 1
ATOM 1746 N N . ASP B 1 45 ? 11.234 6.426 -0.688 1 92.81 45 ASP B N 1
ATOM 1747 C CA . ASP B 1 45 ? 11.07 7.508 -1.654 1 92.81 45 ASP B CA 1
ATOM 1748 C C . ASP B 1 45 ? 9.594 7.754 -1.957 1 92.81 45 ASP B C 1
ATOM 1750 O O . ASP B 1 45 ? 9.219 8.844 -2.385 1 92.81 45 ASP B O 1
ATOM 1754 N N . GLY B 1 46 ? 8.797 6.707 -1.703 1 95.19 46 GLY B N 1
ATOM 1755 C CA . GLY B 1 46 ? 7.355 6.883 -1.799 1 95.19 46 GLY B CA 1
ATOM 1756 C C . GLY B 1 46 ? 6.84 6.801 -3.221 1 95.19 46 GLY B C 1
ATOM 1757 O O . GLY B 1 46 ? 5.637 6.945 -3.459 1 95.19 46 GLY B O 1
ATOM 1758 N N . ILE B 1 47 ? 7.707 6.523 -4.145 1 95.31 47 ILE B N 1
ATOM 1759 C CA . ILE B 1 47 ? 7.324 6.539 -5.551 1 95.31 47 ILE B CA 1
ATOM 1760 C C . ILE B 1 47 ? 6.652 5.215 -5.918 1 95.31 47 ILE B C 1
ATOM 1762 O O . ILE B 1 47 ? 5.461 5.184 -6.238 1 95.31 47 ILE B O 1
ATOM 1766 N N . LEU B 1 48 ? 7.363 4.109 -5.734 1 95.25 48 LEU B N 1
ATOM 1767 C CA . LEU B 1 48 ? 6.809 2.77 -5.91 1 95.25 48 LEU B CA 1
ATOM 1768 C C . LEU B 1 48 ? 6.73 2.037 -4.574 1 95.25 48 LEU B C 1
ATOM 1770 O O . LEU B 1 48 ? 5.727 1.386 -4.277 1 95.25 48 LEU B O 1
ATOM 1774 N N . ASN B 1 49 ? 7.77 2.246 -3.812 1 95 49 ASN B N 1
ATOM 1775 C CA . ASN B 1 49 ? 7.836 1.672 -2.473 1 95 49 ASN B CA 1
ATOM 1776 C C . ASN B 1 49 ? 7.215 2.6 -1.433 1 95 49 ASN B C 1
ATOM 1778 O O . ASN B 1 49 ? 7.68 3.723 -1.238 1 95 49 ASN B O 1
ATOM 1782 N N . ILE B 1 50 ? 6.211 2.018 -0.832 1 95.75 50 ILE B N 1
ATOM 1783 C CA . ILE B 1 50 ? 5.574 2.836 0.194 1 95.75 50 ILE B CA 1
ATOM 1784 C C . ILE B 1 50 ? 5.5 2.055 1.504 1 95.75 50 ILE B C 1
ATOM 1786 O O . ILE B 1 50 ? 5.586 0.825 1.507 1 95.75 50 ILE B O 1
ATOM 1790 N N . ASP B 1 51 ? 5.387 2.85 2.59 1 95.56 51 ASP B N 1
ATOM 1791 C CA . ASP B 1 51 ? 5.242 2.213 3.896 1 95.56 51 ASP B CA 1
ATOM 1792 C C . ASP B 1 51 ? 3.771 2.037 4.266 1 95.56 51 ASP B C 1
ATOM 1794 O O . ASP B 1 51 ? 2.885 2.42 3.5 1 95.56 51 ASP B O 1
ATOM 1798 N N . LEU B 1 52 ? 3.521 1.372 5.383 1 96.44 52 LEU B N 1
ATOM 1799 C CA . LEU B 1 52 ? 2.166 1.055 5.816 1 96.44 52 LEU B CA 1
ATOM 1800 C C . LEU B 1 52 ? 1.369 2.326 6.086 1 96.44 52 LEU B C 1
ATOM 1802 O O . LEU B 1 52 ? 0.166 2.379 5.824 1 96.44 52 LEU B O 1
ATOM 1806 N N . THR B 1 53 ? 1.999 3.379 6.59 1 97.44 53 THR B N 1
ATOM 1807 C CA . THR B 1 53 ? 1.315 4.641 6.852 1 97.44 53 THR B CA 1
ATOM 1808 C C . THR B 1 53 ? 0.71 5.203 5.57 1 97.44 53 THR B C 1
ATOM 1810 O O . THR B 1 53 ? -0.485 5.504 5.52 1 97.44 53 THR B O 1
ATOM 1813 N N . THR B 1 54 ? 1.551 5.273 4.539 1 97.94 54 THR B N 1
ATOM 1814 C CA . THR B 1 54 ? 1.099 5.809 3.26 1 97.94 54 THR B CA 1
ATOM 1815 C C . THR B 1 54 ? -0.029 4.953 2.686 1 97.94 54 THR B C 1
ATOM 1817 O O . THR B 1 54 ? -1.031 5.484 2.201 1 97.94 54 THR B O 1
ATOM 1820 N N . GLN B 1 55 ? 0.109 3.703 2.775 1 97.31 55 GLN B N 1
ATOM 1821 C CA . GLN B 1 55 ? -0.905 2.793 2.25 1 97.31 55 GLN B CA 1
ATOM 1822 C C . GLN B 1 55 ? -2.238 2.984 2.965 1 97.31 55 GLN B C 1
ATOM 1824 O O . GLN B 1 55 ? -3.289 3.057 2.324 1 97.31 55 GLN B O 1
ATOM 1829 N N . LEU B 1 56 ? -2.211 3.029 4.266 1 98.12 56 LEU B N 1
ATOM 1830 C CA . LEU B 1 56 ? -3.432 3.174 5.055 1 98.12 56 LEU B CA 1
ATOM 1831 C C . LEU B 1 56 ? -4.109 4.508 4.766 1 98.12 56 LEU B C 1
ATOM 1833 O O . LEU B 1 56 ? -5.336 4.582 4.688 1 98.12 56 LEU B O 1
ATOM 1837 N N . ILE B 1 57 ? -3.312 5.504 4.598 1 98.62 57 ILE B N 1
ATOM 1838 C CA . ILE B 1 57 ? -3.859 6.816 4.266 1 98.62 57 ILE B CA 1
ATOM 1839 C C . ILE B 1 57 ? -4.531 6.766 2.896 1 98.62 57 ILE B C 1
ATOM 1841 O O . ILE B 1 57 ? -5.656 7.242 2.732 1 98.62 57 ILE B O 1
ATOM 1845 N N . MET B 1 58 ? -3.877 6.184 1.921 1 98.25 58 MET B N 1
ATOM 1846 C CA . MET B 1 58 ? -4.453 6.043 0.586 1 98.25 58 MET B CA 1
ATOM 1847 C C . MET B 1 58 ? -5.781 5.293 0.645 1 98.25 58 MET B C 1
ATOM 1849 O O . MET B 1 58 ? -6.754 5.7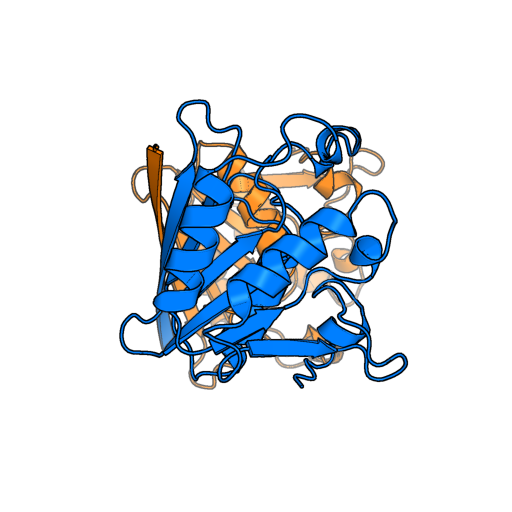03 0.009 1 98.25 58 MET B O 1
ATOM 1853 N N . ASN B 1 59 ? -5.793 4.207 1.39 1 97.81 59 ASN B N 1
ATOM 1854 C CA . ASN B 1 59 ? -7.023 3.432 1.517 1 97.81 59 ASN B CA 1
ATOM 1855 C C . ASN B 1 59 ? -8.156 4.27 2.102 1 97.81 59 ASN B C 1
ATOM 1857 O O . ASN B 1 59 ? -9.25 4.328 1.531 1 97.81 59 ASN B O 1
ATOM 1861 N N . LYS B 1 60 ? -7.887 4.961 3.182 1 98.06 60 LYS B N 1
ATOM 1862 C CA . LYS B 1 60 ? -8.922 5.695 3.896 1 98.06 60 LYS B CA 1
ATOM 1863 C C . LYS B 1 60 ? -9.422 6.879 3.076 1 98.06 60 LYS B C 1
ATOM 1865 O O . LYS B 1 60 ? -10.633 7.098 2.963 1 98.06 60 LYS B O 1
ATOM 1870 N N . VAL B 1 61 ? -8.539 7.609 2.488 1 98.31 61 VAL B N 1
ATOM 1871 C CA . VAL B 1 61 ? -8.906 8.82 1.764 1 98.31 61 VAL B CA 1
ATOM 1872 C C . VAL B 1 61 ? -9.656 8.453 0.487 1 98.31 61 VAL B C 1
ATOM 1874 O O . VAL B 1 61 ? -10.641 9.102 0.126 1 98.31 61 VAL B O 1
ATOM 1877 N N . SER B 1 62 ? -9.195 7.391 -0.207 1 97.25 62 SER B N 1
ATOM 1878 C CA . SER B 1 62 ? -9.898 6.977 -1.419 1 97.25 62 SER B CA 1
ATOM 1879 C C . SER B 1 62 ? -11.32 6.516 -1.107 1 97.25 62 SER B C 1
ATOM 1881 O O . SER B 1 62 ? -12.227 6.699 -1.919 1 97.25 62 SER B O 1
ATOM 1883 N N . GLU B 1 63 ? -11.523 5.996 0.012 1 96.25 63 GLU B N 1
ATOM 1884 C CA . GLU B 1 63 ? -12.844 5.531 0.43 1 96.25 63 GLU B CA 1
ATOM 1885 C C . GLU B 1 63 ? -13.797 6.703 0.661 1 96.25 63 GLU B C 1
ATOM 1887 O O .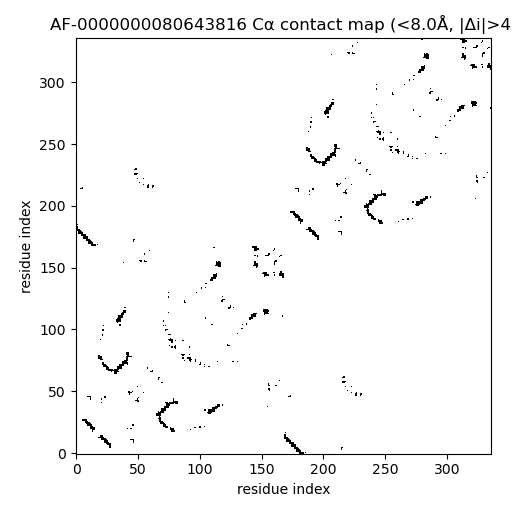 GLU B 1 63 ? -15.016 6.555 0.542 1 96.25 63 GLU B O 1
ATOM 1892 N N . MET B 1 64 ? -13.219 7.816 1.043 1 96.19 64 MET B N 1
ATOM 1893 C CA . MET B 1 64 ? -14.047 9 1.285 1 96.19 64 MET B CA 1
ATOM 1894 C C . MET B 1 64 ? -14.695 9.477 -0.007 1 96.19 64 MET B C 1
ATOM 1896 O O . MET B 1 64 ? -15.703 10.195 0.028 1 96.19 64 MET B O 1
ATOM 1900 N N . ASP B 1 65 ? -14.211 9.18 -1.211 1 95.88 65 ASP B N 1
ATOM 1901 C CA . ASP B 1 65 ? -14.711 9.391 -2.562 1 95.88 65 ASP B CA 1
ATOM 1902 C C . ASP B 1 65 ? -14.758 10.883 -2.902 1 95.88 65 ASP B C 1
ATOM 1904 O O . ASP B 1 65 ? -15.055 11.258 -4.039 1 95.88 65 ASP B O 1
ATOM 1908 N N . ALA B 1 66 ? -14.445 11.773 -2.006 1 98.06 66 ALA B N 1
ATOM 1909 C CA . ALA B 1 66 ? -14.445 13.211 -2.26 1 98.06 66 ALA B CA 1
ATOM 1910 C C . ALA B 1 66 ? -13.117 13.664 -2.867 1 98.06 66 ALA B C 1
ATOM 1912 O O . ALA B 1 66 ? -13.062 14.664 -3.584 1 98.06 66 ALA B O 1
ATOM 1913 N N . PHE B 1 67 ? -12.156 12.914 -2.645 1 98.75 67 PHE B N 1
ATOM 1914 C CA . PHE B 1 67 ? -10.812 13.344 -3.008 1 98.75 67 PHE B CA 1
ATOM 1915 C C . PHE B 1 67 ? -10.273 12.5 -4.16 1 98.75 67 PHE B C 1
ATOM 1917 O O . PHE B 1 67 ? -10.672 11.352 -4.336 1 98.75 67 PHE B O 1
ATOM 1924 N N . GLY B 1 68 ? -9.352 13.109 -4.887 1 98.81 68 GLY B N 1
ATOM 1925 C CA . GLY B 1 68 ? -8.672 12.422 -5.977 1 98.81 68 GLY B CA 1
ATOM 1926 C C . GLY B 1 68 ? -7.164 12.547 -5.918 1 98.81 68 GLY B C 1
ATOM 1927 O O . GLY B 1 68 ? -6.457 12.016 -6.773 1 98.81 68 GLY B O 1
ATOM 1928 N N . SER B 1 69 ? -6.684 13.305 -4.875 1 98.88 69 SER B N 1
ATOM 1929 C CA . SER B 1 69 ? -5.254 13.539 -4.703 1 98.88 69 SER B CA 1
ATOM 1930 C C . SER B 1 69 ? -4.902 13.734 -3.23 1 98.88 69 SER B C 1
ATOM 1932 O O . SER B 1 69 ? -5.703 14.266 -2.459 1 98.88 69 SER B O 1
ATOM 1934 N N . ILE B 1 70 ? -3.754 13.273 -2.924 1 98.94 70 ILE B N 1
ATOM 1935 C CA . ILE B 1 70 ? -3.207 13.516 -1.593 1 98.94 70 ILE B CA 1
ATOM 1936 C C . ILE B 1 70 ? -1.821 14.148 -1.71 1 98.94 70 ILE B C 1
ATOM 1938 O O . ILE B 1 70 ? -0.976 13.664 -2.469 1 98.94 70 ILE B O 1
ATOM 1942 N N . TYR B 1 71 ? -1.634 15.234 -1.023 1 98.94 71 TYR B N 1
ATOM 1943 C CA . TYR B 1 71 ? -0.304 15.75 -0.712 1 98.94 71 TYR B CA 1
ATOM 1944 C C . TYR B 1 71 ? 0.179 15.227 0.636 1 98.94 71 TYR B C 1
ATOM 1946 O O . TYR B 1 71 ? -0.383 15.57 1.679 1 98.94 71 TYR B O 1
ATOM 1954 N N . PHE B 1 72 ? 1.211 14.414 0.604 1 98.94 72 PHE B N 1
ATOM 1955 C CA . PHE B 1 72 ? 1.875 13.977 1.825 1 98.94 72 PHE B CA 1
ATOM 1956 C C . PHE B 1 72 ? 3.02 14.914 2.188 1 98.94 72 PHE B C 1
ATOM 1958 O O . PHE B 1 72 ? 3.975 15.062 1.423 1 98.94 72 PHE B O 1
ATOM 1965 N N . VAL B 1 73 ? 2.904 15.547 3.289 1 98.94 73 VAL B N 1
ATOM 1966 C CA . VAL B 1 73 ? 4 16.344 3.832 1 98.94 73 VAL B CA 1
ATOM 1967 C C . VAL B 1 73 ? 4.281 15.922 5.273 1 98.94 73 VAL B C 1
ATOM 1969 O O . VAL B 1 73 ? 3.467 15.234 5.895 1 98.94 73 VAL B O 1
ATOM 1972 N N . ASN B 1 74 ? 5.496 16.344 5.699 1 98.69 74 ASN B N 1
ATOM 1973 C CA . ASN B 1 74 ? 5.945 15.898 7.016 1 98.69 74 ASN B CA 1
ATOM 1974 C C . ASN B 1 74 ? 6.543 17.047 7.824 1 98.69 74 ASN B C 1
ATOM 1976 O O . ASN B 1 74 ? 7.082 18 7.254 1 98.69 74 ASN B O 1
ATOM 1980 N N . LEU B 1 75 ? 6.457 16.891 9.141 1 98.56 75 LEU B N 1
ATOM 1981 C CA . LEU B 1 75 ? 7.129 17.859 10.008 1 98.56 75 LEU B CA 1
ATOM 1982 C C . LEU B 1 75 ? 8.625 17.922 9.695 1 98.56 75 LEU B C 1
ATOM 1984 O O . LEU B 1 75 ? 9.227 18.984 9.727 1 98.56 75 LEU B O 1
ATOM 1988 N N . TYR B 1 76 ? 9.148 16.75 9.508 1 98.25 76 TYR B N 1
ATOM 1989 C CA . TYR B 1 76 ? 10.555 16.594 9.141 1 98.25 76 TYR B CA 1
ATOM 1990 C C . TYR B 1 76 ? 10.688 15.969 7.758 1 98.25 76 TYR B C 1
ATOM 1992 O O . TYR B 1 76 ? 9.914 15.078 7.398 1 98.25 76 TYR B O 1
ATOM 2000 N N . SER B 1 77 ? 11.719 16.391 6.988 1 98.12 77 SER B N 1
ATOM 2001 C CA . SER B 1 77 ? 11.766 15.984 5.59 1 98.12 77 SER B CA 1
ATOM 2002 C C . SER B 1 77 ? 12.867 14.945 5.359 1 98.12 77 SER B C 1
ATOM 2004 O O . SER B 1 77 ? 12.969 14.375 4.27 1 98.12 77 SER B O 1
ATOM 2006 N N . ASN B 1 78 ? 13.719 14.672 6.371 1 97.5 78 ASN B N 1
ATOM 2007 C CA . ASN B 1 78 ? 14.805 13.711 6.207 1 97.5 78 ASN B CA 1
ATOM 2008 C C . ASN B 1 78 ? 14.281 12.281 6.098 1 97.5 78 ASN B C 1
ATOM 2010 O O . ASN B 1 78 ? 13.719 11.75 7.059 1 97.5 78 ASN B O 1
ATOM 2014 N N . ILE B 1 79 ? 14.562 11.602 4.988 1 94.94 79 ILE B N 1
ATOM 2015 C CA . ILE B 1 79 ? 13.891 10.336 4.695 1 94.94 79 ILE B CA 1
ATOM 2016 C C . ILE B 1 79 ? 14.602 9.203 5.426 1 94.94 79 ILE B C 1
ATOM 2018 O O . ILE B 1 79 ? 14.094 8.078 5.473 1 94.94 79 ILE B O 1
ATOM 2022 N N . THR B 1 80 ? 15.805 9.484 6.035 1 92.25 80 THR B N 1
ATOM 2023 C CA . THR B 1 80 ? 16.531 8.445 6.75 1 92.25 80 THR B CA 1
ATOM 2024 C C . THR B 1 80 ? 16.234 8.5 8.242 1 92.25 80 THR B C 1
ATOM 2026 O O . THR B 1 80 ? 16.781 7.711 9.023 1 92.25 80 THR B O 1
ATOM 2029 N N . THR B 1 81 ? 15.352 9.352 8.617 1 92.19 81 THR B N 1
ATOM 2030 C CA . THR B 1 81 ? 15.023 9.539 10.023 1 92.19 81 THR B CA 1
ATOM 2031 C C . THR B 1 81 ? 14.539 8.227 10.641 1 92.19 81 THR B C 1
ATOM 2033 O O . THR B 1 81 ? 14.906 7.895 11.773 1 92.19 81 THR B O 1
ATOM 2036 N N . PRO B 1 82 ? 13.789 7.367 9.914 1 87.19 82 PRO B N 1
ATOM 2037 C CA . PRO B 1 82 ? 13.312 6.117 10.508 1 87.19 82 PRO B CA 1
ATOM 2038 C C . PRO B 1 82 ? 14.445 5.156 10.852 1 87.19 82 PRO B C 1
ATOM 2040 O O . PRO B 1 82 ? 14.281 4.277 11.703 1 87.19 82 PRO B O 1
ATOM 2043 N N . ILE B 1 83 ? 15.5 5.348 10.203 1 87 83 ILE B N 1
ATOM 2044 C CA . ILE B 1 83 ? 16.656 4.492 10.43 1 87 83 ILE B CA 1
ATOM 2045 C C . ILE B 1 83 ? 17.391 4.941 11.695 1 87 83 ILE B C 1
ATOM 2047 O O . ILE B 1 83 ? 17.922 4.117 12.445 1 87 83 ILE B O 1
ATOM 2051 N N . ASN B 1 84 ? 17.422 6.242 11.922 1 87.56 84 ASN B N 1
ATOM 2052 C CA . ASN B 1 84 ? 18.125 6.867 13.039 1 87.56 84 ASN B CA 1
ATOM 2053 C C . ASN B 1 84 ? 17.391 8.102 13.547 1 87.56 84 ASN B C 1
ATOM 2055 O O . ASN B 1 84 ? 17.5 9.18 12.953 1 87.56 84 ASN B O 1
ATOM 2059 N N . LEU B 1 85 ? 16.859 8 14.703 1 85.12 85 LEU B N 1
ATOM 2060 C CA . LEU B 1 85 ? 16.016 9.07 15.219 1 85.12 85 LEU B CA 1
ATOM 2061 C C . LEU B 1 85 ? 16.844 10.289 15.602 1 85.12 85 LEU B C 1
ATOM 2063 O O . LEU B 1 85 ? 16.297 11.383 15.773 1 85.12 85 LEU B O 1
ATOM 2067 N N . LYS B 1 86 ? 18.141 10.195 15.641 1 84.31 86 LYS B N 1
ATOM 2068 C CA . LYS B 1 86 ? 18.984 11.352 15.914 1 84.31 86 LYS B CA 1
ATOM 2069 C C . LYS B 1 86 ? 18.812 12.43 14.859 1 84.31 86 LYS B C 1
ATOM 2071 O O . LYS B 1 86 ? 19.094 13.609 15.109 1 84.31 86 LYS B O 1
ATOM 2076 N N . HIS B 1 87 ? 18.266 11.977 13.789 1 84.62 87 HIS B N 1
ATOM 2077 C CA . HIS B 1 87 ? 18.094 12.922 12.688 1 84.62 87 HIS B CA 1
ATOM 2078 C C . HIS B 1 87 ? 17 13.945 13.008 1 84.62 87 HIS B C 1
ATOM 2080 O O . HIS B 1 87 ? 16.891 14.961 12.328 1 84.62 87 HIS B O 1
ATOM 2086 N N . LEU B 1 88 ? 16.328 13.68 14.047 1 88 88 LEU B N 1
ATOM 2087 C CA . LEU B 1 88 ? 15.344 14.672 14.484 1 88 88 LEU B CA 1
ATOM 2088 C C . LEU B 1 88 ? 16.031 15.93 15 1 88 88 LEU B C 1
ATOM 2090 O O . LEU B 1 88 ? 15.469 17.016 14.953 1 88 88 LEU B O 1
ATOM 2094 N N . GLU B 1 89 ? 17.266 15.781 15.312 1 84.19 89 GLU B N 1
ATOM 2095 C CA . GLU B 1 89 ? 18 16.891 15.914 1 84.19 89 GLU B CA 1
ATOM 2096 C C . GLU B 1 89 ? 19 17.484 14.922 1 84.19 89 GLU B C 1
ATOM 2098 O O . GLU B 1 89 ? 19.469 18.609 15.094 1 84.19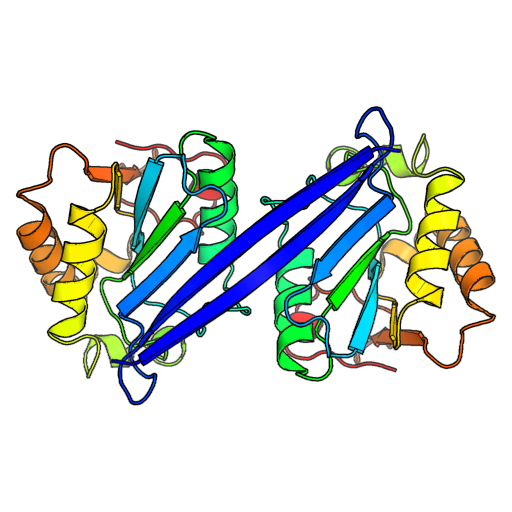 89 GLU B O 1
ATOM 2103 N N . GLU B 1 90 ? 19.312 16.719 14.016 1 86.5 90 GLU B N 1
ATOM 2104 C CA . GLU B 1 90 ? 20.312 17.125 13.031 1 86.5 90 GLU B CA 1
ATOM 2105 C C . GLU B 1 90 ? 19.812 16.906 11.609 1 86.5 90 GLU B C 1
ATOM 2107 O O . GLU B 1 90 ? 19.453 15.781 11.234 1 86.5 90 GLU B O 1
ATOM 2112 N N . ASN B 1 91 ? 19.719 18.031 10.836 1 90.88 91 ASN B N 1
ATOM 2113 C CA . ASN B 1 91 ? 19.375 17.953 9.422 1 90.88 91 ASN B CA 1
ATOM 2114 C C . ASN B 1 91 ? 17.984 17.359 9.219 1 90.88 91 ASN B C 1
ATOM 2116 O O . ASN B 1 91 ? 17.766 16.562 8.297 1 90.88 91 ASN B O 1
ATOM 2120 N N . ALA B 1 92 ? 17.156 17.672 10.148 1 96.06 92 ALA B N 1
ATOM 2121 C CA . ALA B 1 92 ? 15.828 17.047 10.164 1 96.06 92 ALA B CA 1
ATOM 2122 C C . ALA B 1 92 ? 14.93 17.656 9.094 1 96.06 92 ALA B C 1
ATOM 2124 O O . ALA B 1 92 ? 14.086 16.969 8.516 1 96.06 92 ALA B O 1
ATOM 2125 N N . TYR B 1 93 ? 15.125 18.906 8.906 1 97.69 93 TYR B N 1
ATOM 2126 C CA . TYR B 1 93 ? 14.375 19.672 7.91 1 97.69 93 TYR B CA 1
ATOM 2127 C C . TYR B 1 93 ? 15.125 20.938 7.523 1 97.69 93 TYR B C 1
ATOM 2129 O O . TYR B 1 93 ? 16.156 21.266 8.117 1 97.69 93 TYR B O 1
ATOM 2137 N N . ASP B 1 94 ? 14.711 21.594 6.473 1 97.19 94 ASP B N 1
ATOM 2138 C CA . ASP B 1 94 ? 15.266 22.875 6.035 1 97.19 94 ASP B CA 1
ATOM 2139 C C . ASP B 1 94 ? 14.172 23.812 5.527 1 97.19 94 ASP B C 1
ATOM 2141 O O . ASP B 1 94 ? 12.984 23.531 5.695 1 97.19 94 ASP B O 1
ATOM 2145 N N . ASN B 1 95 ? 14.602 24.922 5.008 1 97.31 95 ASN B N 1
ATOM 2146 C CA . ASN B 1 95 ? 13.641 25.938 4.594 1 97.31 95 ASN B CA 1
ATOM 2147 C C . ASN B 1 95 ? 12.703 25.406 3.514 1 97.31 95 ASN B C 1
ATOM 2149 O O . ASN B 1 95 ? 11.523 25.766 3.484 1 97.31 95 ASN B O 1
ATOM 2153 N N . HIS B 1 96 ? 13.172 24.594 2.639 1 98.44 96 HIS B N 1
ATOM 2154 C CA . HIS B 1 96 ? 12.352 24.031 1.572 1 98.44 96 HIS B CA 1
ATOM 2155 C C . HIS B 1 96 ? 11.234 23.156 2.137 1 98.44 96 HIS B C 1
ATOM 2157 O O . HIS B 1 96 ? 10.156 23.062 1.55 1 98.44 96 HIS B O 1
ATOM 2163 N N . THR B 1 97 ? 11.477 22.547 3.305 1 98.62 97 THR B N 1
ATOM 2164 C CA . THR B 1 97 ? 10.438 21.781 3.98 1 98.62 97 THR B CA 1
ATOM 2165 C C . THR B 1 97 ? 9.227 22.672 4.285 1 98.62 97 THR B C 1
ATOM 2167 O O . THR B 1 97 ? 8.094 22.328 3.926 1 98.62 97 THR B O 1
ATOM 2170 N N . ASN B 1 98 ? 9.539 23.812 4.887 1 98.81 98 ASN B N 1
ATOM 2171 C CA . ASN B 1 98 ? 8.461 24.734 5.254 1 98.81 98 ASN B CA 1
ATOM 2172 C C . ASN B 1 98 ? 7.742 25.266 4.023 1 98.81 98 ASN B C 1
ATOM 2174 O O . ASN B 1 98 ? 6.512 25.359 4.012 1 98.81 98 ASN B O 1
ATOM 2178 N N . ILE B 1 99 ? 8.492 25.547 3.035 1 98.75 99 ILE B N 1
ATOM 2179 C CA . ILE B 1 99 ? 7.93 26.109 1.809 1 98.75 99 ILE B CA 1
ATOM 2180 C C . ILE B 1 99 ? 6.973 25.094 1.181 1 98.75 99 ILE B C 1
ATOM 2182 O O . ILE B 1 99 ? 5.855 25.438 0.796 1 98.75 99 ILE B O 1
ATOM 2186 N N . GLN B 1 100 ? 7.328 23.859 1.098 1 98.88 100 GLN B N 1
ATOM 2187 C CA . GLN B 1 100 ? 6.512 22.844 0.442 1 98.88 100 GLN B CA 1
ATOM 2188 C C . GLN B 1 100 ? 5.305 22.469 1.296 1 98.88 100 GLN B C 1
ATOM 2190 O O . GLN B 1 100 ? 4.234 22.172 0.767 1 98.88 100 GLN B O 1
ATOM 2195 N N . ILE B 1 101 ? 5.477 22.469 2.617 1 98.94 101 ILE B N 1
ATOM 2196 C CA . ILE B 1 101 ? 4.32 22.281 3.484 1 98.94 101 ILE B CA 1
ATOM 2197 C C . ILE B 1 101 ? 3.27 23.344 3.184 1 98.94 101 ILE B C 1
ATOM 2199 O O . ILE B 1 101 ? 2.102 23.031 2.945 1 98.94 101 ILE B O 1
ATOM 2203 N N . MET B 1 102 ? 3.689 24.547 3.119 1 98.94 102 MET B N 1
ATOM 2204 C CA . MET B 1 102 ? 2.734 25.641 2.959 1 98.94 102 MET B CA 1
ATOM 2205 C C . MET B 1 102 ? 2.139 25.641 1.555 1 98.94 102 MET B C 1
ATOM 2207 O O . MET B 1 102 ? 0.967 25.969 1.373 1 98.94 102 MET B O 1
ATOM 2211 N N . LYS B 1 103 ? 2.92 25.344 0.565 1 98.88 103 LYS B N 1
ATOM 2212 C CA . LYS B 1 103 ? 2.389 25.234 -0.79 1 98.88 103 LYS B CA 1
ATOM 2213 C C . LYS B 1 103 ? 1.306 24.156 -0.861 1 98.88 103 LYS B C 1
ATOM 2215 O O . LYS B 1 103 ? 0.237 24.391 -1.433 1 98.88 103 LYS B O 1
ATOM 2220 N N . ALA B 1 104 ? 1.582 22.984 -0.293 1 98.94 104 ALA B N 1
ATOM 2221 C CA . ALA B 1 104 ? 0.61 21.891 -0.265 1 98.94 104 ALA B CA 1
ATOM 2222 C C . ALA B 1 104 ? -0.678 22.328 0.43 1 98.94 104 ALA B C 1
ATOM 2224 O O . ALA B 1 104 ? -1.775 22.094 -0.083 1 98.94 104 ALA B O 1
ATOM 2225 N N . VAL B 1 105 ? -0.514 22.969 1.545 1 98.94 105 VAL B N 1
ATOM 2226 C CA . VAL B 1 105 ? -1.655 23.422 2.338 1 98.94 105 VAL B CA 1
ATOM 2227 C C . VAL B 1 105 ? -2.48 24.422 1.541 1 98.94 105 VAL B C 1
ATOM 2229 O O . VAL B 1 105 ? -3.703 24.297 1.45 1 98.94 105 VAL B O 1
ATOM 2232 N N . LYS B 1 106 ? -1.821 25.328 0.957 1 98.81 106 LYS B N 1
ATOM 2233 C CA . LYS B 1 106 ? -2.5 26.375 0.193 1 98.81 106 LYS B CA 1
ATOM 2234 C C . LYS B 1 106 ? -3.299 25.766 -0.962 1 98.81 106 LYS B C 1
ATOM 2236 O O . LYS B 1 106 ? -4.406 26.234 -1.256 1 98.81 106 LYS B O 1
ATOM 2241 N N . GLU B 1 107 ? -2.844 24.75 -1.524 1 98.75 107 GLU B N 1
ATOM 2242 C CA . GLU B 1 107 ? -3.412 24.219 -2.756 1 98.75 107 GLU B CA 1
ATOM 2243 C C . GLU B 1 107 ? -4.402 23.094 -2.461 1 98.75 107 GLU B C 1
ATOM 2245 O O . GLU B 1 107 ? -4.941 22.469 -3.383 1 98.75 107 GLU B O 1
ATOM 2250 N N . SER B 1 108 ? -4.648 22.828 -1.243 1 98.81 108 SER B N 1
ATOM 2251 C CA . SER B 1 108 ? -5.535 21.719 -0.888 1 98.81 108 SER B CA 1
ATOM 2252 C C . SER B 1 108 ? -6.891 22.219 -0.41 1 98.81 108 SER B C 1
ATOM 2254 O O . SER B 1 108 ? -7.004 23.359 0.048 1 98.81 108 SER B O 1
ATOM 2256 N N . ASP B 1 109 ? -7.871 21.406 -0.554 1 98.81 109 ASP B N 1
ATOM 2257 C CA . ASP B 1 109 ? -9.219 21.703 -0.083 1 98.81 109 ASP B CA 1
ATOM 2258 C C . ASP B 1 109 ? -9.359 21.422 1.411 1 98.81 109 ASP B C 1
ATOM 2260 O O . ASP B 1 109 ? -10.148 22.062 2.104 1 98.81 109 ASP B O 1
ATOM 2264 N N . GLU B 1 110 ? -8.648 20.469 1.916 1 98.75 110 GLU B N 1
ATOM 2265 C CA . GLU B 1 110 ? -8.625 20.062 3.318 1 98.75 110 GLU B CA 1
ATOM 2266 C C . GLU B 1 110 ? -7.223 19.672 3.764 1 98.75 110 GLU B C 1
ATOM 2268 O O . GLU B 1 110 ? -6.41 19.234 2.951 1 98.75 110 GLU B O 1
ATOM 2273 N N . VAL B 1 111 ? -6.945 19.906 5.043 1 98.94 111 VAL B N 1
ATOM 2274 C CA . VAL B 1 111 ? -5.68 19.547 5.66 1 98.94 111 VAL B CA 1
ATOM 2275 C C . VAL B 1 111 ? -5.941 18.688 6.902 1 98.94 111 VAL B C 1
ATOM 2277 O O . VAL B 1 111 ? -6.781 19.031 7.734 1 98.94 111 VAL B O 1
ATOM 2280 N N . ILE B 1 112 ? -5.277 17.578 7.004 1 98.94 112 ILE B N 1
ATOM 2281 C CA . ILE B 1 112 ? -5.426 16.719 8.172 1 98.94 112 ILE B CA 1
ATOM 2282 C C . ILE B 1 112 ? -4.094 16.625 8.914 1 98.94 112 ILE B C 1
ATOM 2284 O O . ILE B 1 112 ? -3.084 16.219 8.336 1 98.94 112 ILE B O 1
ATOM 2288 N N . LEU B 1 113 ? -4.094 17.016 10.172 1 98.94 113 LEU B N 1
ATOM 2289 C CA . LEU B 1 113 ? -2.965 16.766 11.055 1 98.94 113 LEU B CA 1
ATOM 2290 C C . LEU B 1 113 ? -3.018 15.336 11.594 1 98.94 113 LEU B C 1
ATOM 2292 O O . LEU B 1 113 ? -4.008 14.938 12.219 1 98.94 113 LEU B O 1
ATOM 2296 N N . ALA B 1 114 ? -1.933 14.578 11.406 1 98.88 114 ALA B N 1
ATOM 2297 C CA . ALA B 1 114 ? -1.929 13.164 11.758 1 98.88 114 ALA B CA 1
ATOM 2298 C C . ALA B 1 114 ? -0.544 12.711 12.211 1 98.88 114 ALA B C 1
ATOM 2300 O O . ALA B 1 114 ? -0.113 11.602 11.906 1 98.88 114 ALA B O 1
ATOM 2301 N N . TRP B 1 115 ? 0.19 13.492 12.953 1 98.44 115 TRP B N 1
ATOM 2302 C CA . TRP B 1 115 ? 1.595 13.227 13.25 1 98.44 115 TRP B CA 1
ATOM 2303 C C . TRP B 1 115 ? 1.735 12.336 14.477 1 98.44 115 TRP B C 1
ATOM 2305 O O . TRP B 1 115 ? 2.834 11.875 14.797 1 98.44 115 TRP B O 1
ATOM 2315 N N . GLY B 1 116 ? 0.645 12.031 15.227 1 97.75 116 GLY B N 1
ATOM 2316 C CA . GLY B 1 116 ? 0.667 11.031 16.281 1 97.75 116 GLY B CA 1
ATOM 2317 C C . GLY B 1 116 ? 1.152 11.578 17.609 1 97.75 116 GLY B C 1
ATOM 2318 O O . GLY B 1 116 ? 1.527 12.75 17.703 1 97.75 116 GLY B O 1
ATOM 2319 N N . ALA B 1 117 ? 1.285 10.781 18.594 1 94.81 117 ALA B N 1
ATOM 2320 C CA . ALA B 1 117 ? 1.533 11.156 19.984 1 94.81 117 ALA B CA 1
ATOM 2321 C C . ALA B 1 117 ? 2.994 11.539 20.188 1 94.81 117 ALA B C 1
ATOM 2323 O O . ALA B 1 117 ? 3.324 12.234 21.156 1 94.81 117 ALA B O 1
ATOM 2324 N N . TYR B 1 118 ? 3.887 11.055 19.344 1 94.56 118 TYR B N 1
ATOM 2325 C CA . TYR B 1 118 ? 5.301 11.375 19.469 1 94.56 118 TYR B CA 1
ATOM 2326 C C . TYR B 1 118 ? 5.527 12.883 19.391 1 94.56 118 TYR B C 1
ATOM 2328 O O . TYR B 1 118 ? 6.547 13.391 19.859 1 94.56 118 TYR B O 1
ATOM 2336 N N . ALA B 1 119 ? 4.586 13.57 18.859 1 95.44 119 ALA B N 1
ATOM 2337 C CA . ALA B 1 119 ? 4.68 15.016 18.672 1 95.44 119 ALA B CA 1
ATOM 2338 C C . ALA B 1 119 ? 4.699 15.742 20.016 1 95.44 119 ALA B C 1
ATOM 2340 O O . ALA B 1 119 ? 5.047 16.922 20.078 1 95.44 119 ALA B O 1
ATOM 2341 N N . LYS B 1 120 ? 4.344 15.109 21.031 1 94.94 120 LYS B N 1
ATOM 2342 C CA . LYS B 1 120 ? 4.312 15.727 22.344 1 94.94 120 LYS B CA 1
ATOM 2343 C C . LYS B 1 120 ? 5.676 15.641 23.031 1 94.94 120 LYS B C 1
ATOM 2345 O O . LYS B 1 120 ? 5.883 16.219 24.094 1 94.94 120 LYS B O 1
ATOM 2350 N N . LYS B 1 121 ? 6.547 14.852 22.469 1 94.56 121 LYS B N 1
ATOM 2351 C CA . LYS B 1 121 ? 7.883 14.75 23.062 1 94.56 121 LYS B CA 1
ATOM 2352 C C . LYS B 1 121 ? 8.617 16.094 22.969 1 94.56 121 LYS B C 1
ATOM 2354 O O . LYS B 1 121 ? 8.484 16.812 21.984 1 94.56 121 LYS B O 1
ATOM 2359 N N . PRO B 1 122 ? 9.43 16.344 23.953 1 94.88 122 PRO B N 1
ATOM 2360 C CA . PRO B 1 122 ? 10.141 17.625 24 1 94.88 122 PRO B CA 1
ATOM 2361 C C . PRO B 1 122 ? 10.977 17.891 22.766 1 94.88 122 PRO B C 1
ATOM 2363 O O . PRO B 1 122 ? 11.039 19.016 22.266 1 94.88 122 PRO B O 1
ATOM 2366 N N . VAL B 1 123 ? 11.539 16.906 22.203 1 93.44 123 VAL B N 1
ATOM 2367 C CA . VAL B 1 123 ? 12.484 17.047 21.094 1 93.44 123 VAL B CA 1
ATOM 2368 C C . VAL B 1 123 ? 11.742 17.453 19.828 1 93.44 123 VAL B C 1
ATOM 2370 O O . VAL B 1 123 ? 12.352 17.969 18.891 1 93.44 123 VAL B O 1
ATOM 2373 N N . VAL B 1 124 ? 10.398 17.328 19.828 1 96.19 124 VAL B N 1
ATOM 2374 C CA . VAL B 1 124 ? 9.633 17.578 18.625 1 96.19 124 VAL B CA 1
ATOM 2375 C C . VAL B 1 124 ? 8.719 18.781 18.828 1 96.19 124 VAL B C 1
ATOM 2377 O O . VAL B 1 124 ? 8.219 19.375 17.859 1 96.19 124 VAL B O 1
ATOM 2380 N N . GLU B 1 125 ? 8.5 19.188 20.031 1 96.25 125 GLU B N 1
ATOM 2381 C CA . GLU B 1 125 ? 7.496 20.172 20.422 1 96.25 125 GLU B CA 1
ATOM 2382 C C . GLU B 1 125 ? 7.707 21.5 19.688 1 96.25 125 GLU B C 1
ATOM 2384 O O . GLU B 1 125 ? 6.754 22.094 19.188 1 96.25 125 GLU B O 1
ATOM 2389 N N . ALA B 1 126 ? 8.914 21.938 19.656 1 96.75 126 ALA B N 1
ATOM 2390 C CA . ALA B 1 126 ? 9.219 23.203 19 1 96.75 126 ALA B CA 1
ATOM 2391 C C . ALA B 1 126 ? 8.852 23.156 17.516 1 96.75 126 ALA B C 1
ATOM 2393 O O . ALA B 1 126 ? 8.312 24.125 16.984 1 96.75 126 ALA B O 1
ATOM 2394 N N . ARG B 1 127 ? 9.141 22.078 16.891 1 97.94 127 ARG B N 1
ATOM 2395 C CA . ARG B 1 127 ? 8.836 21.906 15.469 1 97.94 127 ARG B CA 1
ATOM 2396 C C . ARG B 1 127 ? 7.332 21.906 15.234 1 97.94 127 ARG B C 1
ATOM 2398 O O . ARG B 1 127 ? 6.844 22.547 14.305 1 97.94 127 ARG B O 1
ATOM 2405 N N . VAL B 1 128 ? 6.621 21.188 16.062 1 98.38 128 VAL B N 1
ATOM 2406 C CA . VAL B 1 128 ? 5.164 21.141 16 1 98.38 128 VAL B CA 1
ATOM 2407 C C . VAL B 1 128 ? 4.59 22.547 16.109 1 98.38 128 VAL B C 1
ATOM 2409 O O . VAL B 1 128 ? 3.764 22.953 15.289 1 98.38 128 VAL B O 1
ATOM 2412 N N . ASN B 1 129 ? 5.086 23.266 17.062 1 98.5 129 ASN B N 1
ATOM 2413 C CA . ASN B 1 129 ? 4.602 24.625 17.281 1 98.5 129 ASN B CA 1
ATOM 2414 C C . ASN B 1 129 ? 4.895 25.531 16.094 1 98.5 129 ASN B C 1
ATOM 2416 O O . ASN B 1 129 ? 4.062 26.359 15.711 1 98.5 129 ASN B O 1
ATOM 2420 N N . GLU B 1 130 ? 6.008 25.391 15.562 1 98.5 130 GLU B N 1
ATOM 2421 C CA . GLU B 1 130 ? 6.375 26.156 14.375 1 98.5 130 GLU B CA 1
ATOM 2422 C C . GLU B 1 130 ? 5.41 25.891 13.227 1 98.5 130 GLU B C 1
ATOM 2424 O O . GLU B 1 130 ? 4.922 26.828 12.586 1 98.5 130 GLU B O 1
ATOM 2429 N N . VAL B 1 131 ? 5.109 24.656 12.969 1 98.81 131 VAL B N 1
ATOM 2430 C CA . VAL B 1 131 ? 4.23 24.297 11.859 1 98.81 131 VAL B CA 1
ATOM 2431 C C . VAL B 1 131 ? 2.811 24.781 12.148 1 98.81 131 VAL B C 1
ATOM 2433 O O . VAL B 1 131 ? 2.143 25.328 11.266 1 98.81 131 VAL B O 1
ATOM 2436 N N . LEU B 1 132 ? 2.398 24.625 13.375 1 98.75 132 LEU B N 1
ATOM 2437 C CA . LEU B 1 132 ? 1.07 25.094 13.742 1 98.75 132 LEU B CA 1
ATOM 2438 C C . LEU B 1 132 ? 0.953 26.594 13.523 1 98.75 132 LEU B C 1
ATOM 2440 O O . LEU B 1 132 ? -0.086 27.078 13.07 1 98.75 132 LEU B O 1
ATOM 2444 N N . GLU B 1 133 ? 2.012 27.266 13.867 1 98.81 133 GLU B N 1
ATOM 2445 C CA . GLU B 1 133 ? 2.023 28.719 13.633 1 98.81 133 GLU B CA 1
ATOM 2446 C C . GLU B 1 133 ? 1.888 29.031 12.141 1 98.81 133 GLU B C 1
ATOM 2448 O O . GLU B 1 133 ? 1.116 29.906 11.758 1 98.81 133 GLU B O 1
ATOM 2453 N N . MET B 1 134 ? 2.559 28.328 11.305 1 98.75 134 MET B N 1
ATOM 2454 C CA . MET B 1 134 ? 2.508 28.516 9.859 1 98.75 134 MET B CA 1
ATOM 2455 C C . MET B 1 134 ? 1.104 28.25 9.328 1 98.75 134 MET B C 1
ATOM 2457 O O . MET B 1 134 ? 0.683 28.859 8.344 1 98.75 134 MET B O 1
ATOM 2461 N N . LEU B 1 135 ? 0.378 27.375 9.961 1 98.81 135 LEU B N 1
ATOM 2462 C CA . LEU B 1 135 ? -0.889 26.875 9.438 1 98.81 135 LEU B CA 1
ATOM 2463 C C . LEU B 1 135 ? -2.039 27.797 9.82 1 98.81 135 LEU B C 1
ATOM 2465 O O . LEU B 1 135 ? -3.143 27.688 9.281 1 98.81 135 LEU B O 1
ATOM 2469 N N . LYS B 1 136 ? -1.872 28.766 10.617 1 98.69 136 LYS B N 1
ATOM 2470 C CA . LYS B 1 136 ? -2.912 29.609 11.203 1 98.69 136 LYS B CA 1
ATOM 2471 C C . LYS B 1 136 ? -3.756 30.266 10.117 1 98.69 136 LYS B C 1
ATOM 2473 O O . LYS B 1 136 ? -4.984 30.312 10.219 1 98.69 136 LYS B O 1
ATOM 2478 N N . PRO B 1 137 ? -3.156 30.766 9.094 1 98.5 137 PRO B N 1
ATOM 2479 C CA . PRO B 1 137 ? -3.961 31.422 8.062 1 98.5 137 PRO B CA 1
ATOM 2480 C C . PRO B 1 137 ? -4.945 30.484 7.387 1 98.5 137 PRO B C 1
ATOM 2482 O O . PRO B 1 137 ? -5.871 30.922 6.703 1 98.5 137 PRO B O 1
ATOM 2485 N N . HIS B 1 138 ? -4.793 29.188 7.578 1 98.56 138 HIS B N 1
ATOM 2486 C CA . HIS B 1 138 ? -5.625 28.203 6.898 1 98.56 138 HIS B CA 1
ATOM 2487 C C . HIS B 1 138 ? -6.426 27.375 7.898 1 98.56 138 HIS B C 1
ATOM 2489 O O . HIS B 1 138 ? -6.848 26.266 7.586 1 98.56 138 HIS B O 1
ATOM 2495 N N . LYS B 1 139 ? -6.648 27.906 9.008 1 98.19 139 LYS B N 1
ATOM 2496 C CA . LYS B 1 139 ? -7.25 27.188 10.125 1 98.19 139 LYS B CA 1
ATOM 2497 C C . LYS B 1 139 ? -8.609 26.625 9.742 1 98.19 139 LYS B C 1
ATOM 2499 O O . LYS B 1 139 ? -9 25.547 10.227 1 98.19 139 LYS B O 1
ATOM 2504 N N . LYS B 1 140 ? -9.281 27.172 8.828 1 98.12 140 LYS B N 1
ATOM 2505 C CA . LYS B 1 140 ? -10.648 26.797 8.492 1 98.12 140 LYS B CA 1
ATOM 2506 C C . LYS B 1 140 ? -10.688 25.438 7.797 1 98.12 140 LYS B C 1
ATOM 2508 O O . LYS B 1 140 ? -11.695 24.734 7.859 1 98.12 140 LYS B O 1
ATOM 2513 N N . LYS B 1 141 ? -9.633 25.078 7.105 1 98.44 141 LYS B N 1
ATOM 2514 C CA . LYS B 1 141 ? -9.656 23.812 6.363 1 98.44 141 LYS B CA 1
ATOM 2515 C C . LYS B 1 141 ? -8.82 22.75 7.062 1 98.44 141 LYS B C 1
ATOM 2517 O O . LYS B 1 141 ? -8.523 21.703 6.477 1 98.44 141 LYS B O 1
ATOM 2522 N N . ILE B 1 142 ? -8.398 23.031 8.336 1 98.75 142 ILE B N 1
ATOM 2523 C CA . ILE B 1 142 ? -7.555 22.094 9.062 1 98.75 142 ILE B CA 1
ATOM 2524 C C . ILE B 1 142 ? -8.422 21.203 9.953 1 98.75 142 ILE B C 1
ATOM 2526 O O . ILE B 1 142 ? -9.258 21.719 10.719 1 98.75 142 ILE B O 1
ATOM 2530 N N . LYS B 1 143 ? -8.242 19.938 9.812 1 98.69 143 LYS B N 1
ATOM 2531 C CA . LYS B 1 143 ? -8.789 18.922 10.719 1 98.69 143 LYS B CA 1
ATOM 2532 C C . LYS B 1 143 ? -7.672 18.109 11.375 1 98.69 143 LYS B C 1
ATOM 2534 O O . LYS B 1 143 ? -6.523 18.156 10.93 1 98.69 143 LYS B O 1
ATOM 2539 N N . LYS B 1 144 ? -8.023 17.5 12.438 1 98.75 144 LYS B N 1
ATOM 2540 C CA . LYS B 1 144 ? -7.117 16.625 13.156 1 98.75 144 LYS B CA 1
ATOM 2541 C C . LYS B 1 144 ? -7.637 15.188 13.156 1 98.75 144 LYS B C 1
ATOM 2543 O O . LYS B 1 144 ? -8.828 14.953 13.367 1 98.75 144 LYS B O 1
ATOM 2548 N N . LEU B 1 145 ? -6.781 14.227 12.852 1 98.81 145 LEU B N 1
ATOM 2549 C CA . LEU B 1 145 ? -7.105 12.828 13.102 1 98.81 145 LEU B CA 1
ATOM 2550 C C . LEU B 1 145 ? -6.98 12.5 14.586 1 98.81 145 LEU B C 1
ATOM 2552 O O . LEU B 1 145 ? -5.871 12.375 15.109 1 98.81 145 LEU B O 1
ATOM 2556 N N . ILE B 1 146 ? -8.156 12.25 15.211 1 97.94 146 ILE B N 1
ATOM 2557 C CA . ILE B 1 146 ? -8.102 12.258 16.672 1 97.94 146 ILE B CA 1
ATOM 2558 C C . ILE B 1 146 ? -8.352 10.844 17.203 1 97.94 146 ILE B C 1
ATOM 2560 O O . ILE B 1 146 ? -9.117 10.078 16.609 1 97.94 146 ILE B O 1
ATOM 2564 N N . ASN B 1 147 ? -7.668 10.5 18.234 1 96.81 147 ASN B N 1
ATOM 2565 C CA . ASN B 1 147 ? -8.016 9.367 19.078 1 96.81 147 ASN B CA 1
ATOM 2566 C C . ASN B 1 147 ? -9.219 9.672 19.969 1 96.81 147 ASN B C 1
ATOM 2568 O O . ASN B 1 147 ? -9.148 10.547 20.844 1 96.81 147 ASN B O 1
ATOM 2572 N N . PRO B 1 148 ? -10.281 8.992 19.688 1 94.69 148 PRO B N 1
ATOM 2573 C CA . PRO B 1 148 ? -11.5 9.359 20.422 1 94.69 148 PRO B CA 1
ATOM 2574 C C . PRO B 1 148 ? -11.375 9.156 21.922 1 94.69 148 PRO B C 1
ATOM 2576 O O . PRO B 1 148 ? -12.094 9.789 22.703 1 94.69 148 PRO B O 1
ATOM 2579 N N . ALA B 1 149 ? -10.469 8.352 22.422 1 94.19 149 ALA B N 1
ATOM 2580 C CA . ALA B 1 149 ? -10.281 8.086 23.844 1 94.19 149 ALA B CA 1
ATOM 2581 C C . ALA B 1 149 ? -9.516 9.211 24.516 1 94.19 149 ALA B C 1
ATOM 2583 O O . ALA B 1 149 ? -9.758 9.523 25.688 1 94.19 149 ALA B O 1
ATOM 2584 N N . THR B 1 150 ? -8.586 9.875 23.859 1 94.62 150 THR B N 1
ATOM 2585 C CA . THR B 1 150 ? -7.695 10.844 24.484 1 94.62 150 THR B CA 1
ATOM 2586 C C . THR B 1 150 ? -7.875 12.227 23.875 1 94.62 150 THR B C 1
ATOM 2588 O O . THR B 1 150 ? -7.387 13.219 24.406 1 94.62 150 THR B O 1
ATOM 2591 N N . ASN B 1 151 ? -8.523 12.305 22.719 1 95 151 ASN B N 1
ATOM 2592 C CA . ASN B 1 151 ? -8.727 13.531 21.953 1 95 151 ASN B CA 1
ATOM 2593 C C . ASN B 1 151 ? -7.406 14.078 21.406 1 95 151 ASN B C 1
ATOM 2595 O O . ASN B 1 151 ? -7.305 15.266 21.109 1 95 151 ASN B O 1
ATOM 2599 N N . GLU B 1 152 ? -6.395 13.281 21.375 1 96.44 152 GLU B N 1
ATOM 2600 C CA . GLU B 1 152 ? -5.094 13.656 20.828 1 96.44 152 GLU B CA 1
ATOM 2601 C C . GLU B 1 152 ? -4.973 13.266 19.359 1 96.44 152 GLU B C 1
ATOM 2603 O O . GLU B 1 152 ? -5.664 12.352 18.906 1 96.44 152 GLU B O 1
ATOM 2608 N N . ILE B 1 153 ? -4.086 14.039 18.688 1 98.31 153 ILE B N 1
ATOM 2609 C CA . ILE B 1 153 ? -3.82 13.68 17.297 1 98.31 153 ILE B CA 1
ATOM 2610 C C . ILE B 1 153 ? -3.18 12.289 17.25 1 98.31 153 ILE B C 1
ATOM 2612 O O . ILE B 1 153 ? -2.16 12.047 17.891 1 98.31 153 ILE B O 1
ATOM 2616 N N . MET B 1 154 ? -3.752 11.391 16.516 1 98.06 154 MET B N 1
ATOM 2617 C CA . MET B 1 154 ? -3.174 10.055 16.422 1 98.06 154 MET B CA 1
ATOM 2618 C C . MET B 1 154 ? -2.596 9.82 15.023 1 98.06 154 MET B C 1
ATOM 2620 O O . MET B 1 154 ? -2.9 10.562 14.086 1 98.06 154 MET B O 1
ATOM 2624 N N . HIS B 1 155 ? -1.696 8.875 14.922 1 98.5 155 HIS B N 1
ATOM 2625 C CA . HIS B 1 155 ? -1.08 8.461 13.672 1 98.5 155 HIS B CA 1
ATOM 2626 C C . HIS B 1 155 ? -1.958 7.457 12.93 1 98.5 155 HIS B C 1
ATOM 2628 O O . HIS B 1 155 ? -2.609 6.613 13.555 1 98.5 155 HIS B O 1
ATOM 2634 N N . PRO B 1 156 ? -1.97 7.469 11.609 1 98.31 156 PRO B N 1
ATOM 2635 C CA . PRO B 1 156 ? -2.783 6.535 10.82 1 98.31 156 PRO B CA 1
ATOM 2636 C C . PRO B 1 156 ? -2.484 5.074 11.156 1 98.31 156 PRO B C 1
ATOM 2638 O O . PRO B 1 156 ? -3.309 4.195 10.883 1 98.31 156 PRO B O 1
ATOM 2641 N N . LEU B 1 157 ? -1.345 4.762 11.742 1 97.5 157 LEU B N 1
ATOM 2642 C CA . LEU B 1 157 ? -0.971 3.395 12.094 1 97.5 157 LEU B CA 1
ATOM 2643 C C . LEU B 1 157 ? -1.677 2.945 13.367 1 97.5 157 LEU B C 1
ATOM 2645 O O . LEU B 1 157 ? -1.687 1.756 13.688 1 97.5 157 LEU B O 1
ATOM 2649 N N . ASN B 1 158 ? -2.242 3.941 14.094 1 97.62 158 ASN B N 1
ATOM 2650 C CA . ASN B 1 158 ? -2.953 3.596 15.32 1 97.62 158 ASN B CA 1
ATOM 2651 C C . ASN B 1 158 ? -4.102 2.629 15.055 1 97.62 158 ASN B C 1
ATOM 2653 O O . ASN B 1 158 ? -4.867 2.816 14.102 1 97.62 158 ASN B O 1
ATOM 2657 N N . PRO B 1 159 ? -4.305 1.589 15.906 1 95.25 159 PRO B N 1
ATOM 2658 C CA . PRO B 1 159 ? -5.371 0.611 15.68 1 95.25 159 PRO B CA 1
ATOM 2659 C C . PRO B 1 159 ? -6.754 1.255 15.594 1 95.25 159 PRO B C 1
ATOM 2661 O O . PRO B 1 159 ? -7.613 0.781 14.844 1 95.25 159 PRO B O 1
ATOM 2664 N N . LYS B 1 160 ? -6.953 2.311 16.312 1 96.12 160 LYS B N 1
ATOM 2665 C CA . LYS B 1 160 ? -8.242 2.998 16.25 1 96.12 160 LYS B CA 1
ATOM 2666 C C . LYS B 1 160 ? -8.445 3.674 14.906 1 96.12 160 LYS B C 1
ATOM 2668 O O . LYS B 1 160 ? -9.562 3.689 14.375 1 96.12 160 LYS B O 1
ATOM 2673 N N . ALA B 1 161 ? -7.398 4.27 14.367 1 96.69 161 ALA B N 1
ATOM 2674 C CA . ALA B 1 161 ? -7.473 4.887 13.047 1 96.69 161 ALA B CA 1
ATOM 2675 C C . ALA B 1 161 ? -7.727 3.84 11.969 1 96.69 161 ALA B C 1
ATOM 2677 O O . ALA B 1 161 ? -8.367 4.125 10.953 1 96.69 161 ALA B O 1
ATOM 2678 N N . ARG B 1 162 ? -7.188 2.611 12.148 1 93.75 162 ARG B N 1
ATOM 2679 C CA . ARG B 1 162 ? -7.355 1.552 11.164 1 93.75 162 ARG B CA 1
ATOM 2680 C C . ARG B 1 162 ? -8.812 1.105 11.078 1 93.75 162 ARG B C 1
ATOM 2682 O O . ARG B 1 162 ? -9.258 0.617 10.039 1 93.75 162 ARG B O 1
ATOM 2689 N N . GLN B 1 163 ? -9.547 1.399 12.164 1 93.69 163 GLN B N 1
ATOM 2690 C CA . GLN B 1 163 ? -10.961 1.046 12.203 1 93.69 163 GLN B CA 1
ATOM 2691 C C . GLN B 1 163 ? -11.82 2.15 11.586 1 93.69 163 GLN B C 1
ATOM 2693 O O . GLN B 1 163 ? -12.625 1.892 10.688 1 93.69 163 GLN B O 1
ATOM 2698 N N . LYS B 1 164 ? -11.594 3.352 12.125 1 95.25 164 LYS B N 1
ATOM 2699 C CA . LYS B 1 164 ? -12.367 4.5 11.656 1 95.25 164 LYS B CA 1
ATOM 2700 C C . LYS B 1 164 ? -11.617 5.805 11.906 1 95.25 164 LYS B C 1
ATOM 2702 O O . LYS B 1 164 ? -11.062 6.008 12.992 1 95.25 164 LYS B O 1
ATOM 2707 N N . TRP B 1 165 ? -11.609 6.645 10.797 1 97.94 165 TRP B N 1
ATOM 2708 C CA . TRP B 1 165 ? -11.062 7.977 10.992 1 97.94 165 TRP B CA 1
ATOM 2709 C C . TRP B 1 165 ? -12.078 8.891 11.672 1 97.94 165 TRP B C 1
ATOM 2711 O O . TRP B 1 165 ? -13.219 9.008 11.211 1 97.94 165 TRP B O 1
ATOM 2721 N N . ILE B 1 166 ? -11.727 9.477 12.75 1 97.31 166 ILE B N 1
ATOM 2722 C CA . ILE B 1 166 ? -12.477 10.547 13.398 1 97.31 166 ILE B CA 1
ATOM 2723 C C . ILE B 1 166 ? -11.734 11.867 13.234 1 97.31 166 ILE B C 1
ATOM 2725 O O . ILE B 1 166 ? -10.602 12.016 13.695 1 97.31 166 ILE B O 1
ATOM 2729 N N . LEU B 1 167 ? -12.406 12.781 12.547 1 96.94 167 LEU B N 1
ATOM 2730 C CA . LEU B 1 167 ? -11.781 14.062 12.234 1 96.94 167 LEU B CA 1
ATOM 2731 C C . LEU B 1 167 ? -12.461 15.203 12.992 1 96.94 167 LEU B C 1
ATOM 2733 O O . LEU B 1 167 ? -13.688 15.227 13.117 1 96.94 167 LEU B O 1
ATOM 2737 N N . ASN B 1 168 ? -11.703 15.977 13.609 1 92.88 168 ASN B N 1
ATOM 2738 C CA . ASN B 1 168 ? -12.211 17.141 14.328 1 92.88 168 ASN B CA 1
ATOM 2739 C C . ASN B 1 168 ? -11.539 18.422 13.867 1 92.88 168 ASN B C 1
ATOM 2741 O O . ASN B 1 168 ? -10.367 18.422 13.492 1 92.88 168 ASN B O 1
#